Protein AF-A0A535WPR5-F1 (afdb_monomer)

Radius of gyration: 22.54 Å; Cα contacts (8 Å, |Δi|>4): 310; chains: 1; bounding box: 55×31×72 Å

Foldseek 3Di:
DDDCLPVVVCVLLVQLVVLVVLLVVLCVDLVVDDQDPQDQDVVVRDTHGDHSVFCQSNLVSLLSNLLSLLSLLVSLLVLLVQLQPCVNNVAPHLLEPDPPQANHLVVLSVLSVVLSVLSVVLSPRPQVDFDADDVNPRRGHRSSVSSNVSSVSSNLSSLLSNLSSLLSVLSSQVRPPPDDDDPLNNVSSVQLCVQDPHPHHDDDCVSSSVVSSVCSVVCVSVVSVVVVDDD

Mean predicted aligned error: 3.46 Å

Solvent-accessible surface area (backbone atoms only — not comparable to full-atom values): 12368 Å² total; per-residue (Å²): 132,78,57,59,60,66,70,41,36,66,65,53,51,48,56,25,47,54,26,43,50,49,29,49,59,48,47,66,48,59,79,71,54,80,43,60,74,64,40,76,40,75,95,73,77,42,77,45,82,71,67,60,61,64,46,44,72,57,7,53,27,31,25,44,23,21,40,23,45,33,51,54,25,43,40,39,37,53,44,35,45,35,52,36,32,25,94,72,49,80,40,48,50,18,60,19,88,48,64,89,81,38,62,52,51,47,62,48,47,54,55,28,50,51,44,36,52,52,23,60,66,52,38,56,61,37,41,84,45,66,66,61,37,76,93,64,74,41,51,69,52,25,44,30,70,55,10,47,55,36,26,54,51,35,51,55,40,29,42,44,25,51,20,45,30,50,53,52,51,42,47,52,52,62,73,48,58,90,62,77,70,57,77,57,58,42,52,44,39,50,62,47,48,75,77,37,72,83,69,70,68,71,70,87,53,64,69,45,52,54,52,32,28,49,38,48,75,72,34,55,53,55,60,47,55,54,74,72,56,81,134

Secondary structure (DSSP, 8-state):
---HHHHTHHHHHHHHHHHHHHHHHHHHHHTTS---SSEEEGGGTEEE---TT--HHHHHHHHHHHHHHHHHHHHHHHHHHHHH-HHHHSSPGGG-SSBTTB-TTHHHHHHHHHHHHHHHHHTS-STT----BTTTTB-----HHHHHHHHHHHHHHHHHHHHHHHHHHHHHHHHTTT----HHHHHHHHHHHHHS---SS----HHHHHHHHHHHHTTHHHHHHHTTS--

Structure (mmCIF, N/CA/C/O backbone):
data_AF-A0A535WPR5-F1
#
_entry.id   AF-A0A535WPR5-F1
#
loop_
_atom_site.group_PDB
_atom_site.id
_atom_site.type_symbol
_atom_site.label_atom_id
_atom_site.label_alt_id
_atom_site.label_comp_id
_atom_site.label_asym_id
_atom_site.label_entity_id
_atom_site.label_seq_id
_atom_site.pdbx_PDB_ins_code
_atom_site.Cartn_x
_atom_site.Cartn_y
_atom_site.Cartn_z
_atom_site.occupancy
_atom_site.B_iso_or_equiv
_atom_site.auth_seq_id
_atom_site.auth_comp_id
_atom_site.auth_asym_id
_atom_site.auth_atom_id
_atom_site.pdbx_PDB_model_num
ATOM 1 N N . GLN A 1 1 ? -25.109 11.924 6.027 1.00 84.44 1 GLN A N 1
ATOM 2 C CA . GLN A 1 1 ? -24.463 11.216 4.899 1.00 84.44 1 GLN A CA 1
ATOM 3 C C . GLN A 1 1 ? -23.081 10.790 5.352 1.00 84.44 1 GLN A C 1
ATOM 5 O O . GLN A 1 1 ? -22.467 11.548 6.097 1.00 84.44 1 GLN A O 1
ATOM 10 N N . ASP A 1 2 ? -22.589 9.642 4.895 1.00 94.44 2 ASP A N 1
ATOM 11 C CA . ASP A 1 2 ? -21.267 9.153 5.299 1.00 94.44 2 ASP A CA 1
ATOM 12 C C . ASP A 1 2 ? -20.134 10.015 4.730 1.00 94.44 2 ASP A C 1
ATOM 14 O O . ASP A 1 2 ? -20.259 10.625 3.654 1.00 94.44 2 ASP A O 1
ATOM 18 N N . ALA A 1 3 ? -19.018 10.039 5.462 1.00 96.62 3 ALA A N 1
ATOM 19 C CA . ALA A 1 3 ? -17.789 10.711 5.060 1.00 96.62 3 ALA A CA 1
ATOM 20 C C . ALA A 1 3 ? -17.188 10.089 3.792 1.00 96.62 3 ALA A C 1
ATOM 22 O O . ALA A 1 3 ? -17.374 8.906 3.507 1.00 96.62 3 ALA A O 1
ATOM 23 N N . TYR A 1 4 ? -16.424 10.878 3.037 1.00 98.12 4 TYR A N 1
ATOM 24 C CA . TYR A 1 4 ? -15.932 10.466 1.717 1.00 98.12 4 TYR A CA 1
ATOM 25 C C . TYR A 1 4 ? -14.938 9.304 1.788 1.00 98.12 4 TYR A C 1
ATOM 27 O O . TYR A 1 4 ? -14.941 8.468 0.893 1.00 98.12 4 TYR A O 1
ATOM 35 N N . SER A 1 5 ? -14.165 9.179 2.872 1.00 97.94 5 SER A N 1
ATOM 36 C CA . SER A 1 5 ? -13.256 8.039 3.063 1.00 97.94 5 SER A CA 1
ATOM 37 C C . SER A 1 5 ? -13.974 6.682 3.130 1.00 97.94 5 SER A C 1
ATOM 39 O O . SER A 1 5 ? -13.345 5.650 2.906 1.00 97.94 5 SER A O 1
ATOM 41 N N . LEU A 1 6 ? -15.286 6.688 3.400 1.00 97.75 6 LEU A N 1
ATOM 42 C CA . LEU A 1 6 ? -16.167 5.520 3.357 1.00 97.75 6 LEU A CA 1
ATOM 43 C C . LEU A 1 6 ? -16.991 5.500 2.066 1.00 97.75 6 LEU A C 1
ATOM 45 O O . LEU A 1 6 ? -16.958 4.534 1.310 1.00 97.75 6 LEU A O 1
ATOM 49 N N . ARG A 1 7 ? -17.710 6.590 1.783 1.00 98.25 7 ARG A N 1
ATOM 50 C CA . ARG A 1 7 ? -18.672 6.658 0.676 1.00 98.25 7 ARG A CA 1
ATOM 51 C C . ARG A 1 7 ? -18.028 6.639 -0.708 1.00 98.25 7 ARG A C 1
ATOM 53 O O . ARG A 1 7 ? -18.630 6.123 -1.642 1.00 98.25 7 ARG A O 1
ATOM 60 N N . CYS A 1 8 ? -16.827 7.198 -0.831 1.00 98.31 8 CYS A N 1
ATOM 61 C CA . CYS A 1 8 ? -16.075 7.263 -2.082 1.00 98.31 8 CYS A CA 1
ATOM 62 C C . CYS A 1 8 ? -14.979 6.187 -2.159 1.00 98.31 8 CYS A C 1
ATOM 64 O O . CYS A 1 8 ? -14.119 6.252 -3.037 1.00 98.31 8 CYS A O 1
ATOM 66 N N . ALA A 1 9 ? -14.981 5.206 -1.244 1.00 97.94 9 ALA A N 1
ATOM 67 C CA . ALA A 1 9 ? -13.944 4.179 -1.183 1.00 97.94 9 ALA A CA 1
ATOM 68 C C . ALA A 1 9 ? -13.842 3.388 -2.495 1.00 97.94 9 ALA A C 1
ATOM 70 O O . ALA A 1 9 ? -12.739 3.129 -2.956 1.00 97.94 9 ALA A O 1
ATOM 71 N N . ALA A 1 10 ? -14.967 3.064 -3.141 1.00 97.62 10 ALA A N 1
ATOM 72 C CA . ALA A 1 10 ? -14.961 2.338 -4.412 1.00 97.62 10 ALA A CA 1
ATOM 73 C C . ALA A 1 10 ? -14.292 3.137 -5.543 1.00 97.62 10 ALA A C 1
ATOM 75 O O . ALA A 1 10 ? -13.498 2.583 -6.295 1.00 97.62 10 ALA A O 1
ATOM 76 N N . GLN A 1 11 ? -14.575 4.437 -5.640 1.00 98.62 11 GLN A N 1
ATOM 77 C CA . GLN A 1 11 ? -14.012 5.321 -6.660 1.00 98.62 11 GLN A CA 1
ATOM 78 C C . GLN A 1 11 ? -12.499 5.486 -6.479 1.00 98.62 11 GLN A C 1
ATOM 80 O O . GLN A 1 11 ? -11.758 5.415 -7.454 1.00 98.62 11 GLN A O 1
ATOM 85 N N . VAL A 1 12 ? -12.037 5.657 -5.236 1.00 98.69 12 VAL A N 1
ATOM 86 C CA . VAL A 1 12 ? -10.603 5.800 -4.938 1.00 98.69 12 VAL A CA 1
ATOM 87 C C . VAL A 1 12 ? -9.875 4.468 -5.105 1.00 98.69 12 VAL A C 1
ATOM 89 O O . VAL A 1 12 ? -8.884 4.398 -5.826 1.00 98.69 12 VAL A O 1
ATOM 92 N N . HIS A 1 13 ? -10.382 3.386 -4.505 1.00 98.50 13 HIS A N 1
ATOM 93 C CA . HIS A 1 13 ? -9.750 2.067 -4.605 1.00 98.50 13 HIS A CA 1
ATOM 94 C C . HIS A 1 13 ? -9.739 1.542 -6.049 1.00 98.50 13 HIS A C 1
ATOM 96 O O . HIS A 1 13 ? -8.783 0.872 -6.430 1.00 98.50 13 HIS A O 1
ATOM 102 N N . GLY A 1 14 ? -10.760 1.857 -6.855 1.00 98.38 14 GLY A N 1
ATOM 103 C CA . GLY A 1 14 ? -10.802 1.523 -8.281 1.00 98.38 14 GLY A CA 1
ATOM 104 C C . GLY A 1 14 ? -9.664 2.180 -9.064 1.00 98.38 14 GLY A C 1
ATOM 105 O O . GLY A 1 14 ? -8.903 1.479 -9.719 1.00 98.38 14 GLY A O 1
ATOM 106 N N . ALA A 1 15 ? -9.464 3.491 -8.901 1.00 98.56 15 ALA A N 1
ATOM 107 C CA . ALA A 1 15 ? -8.350 4.195 -9.541 1.00 98.56 15 ALA A CA 1
ATOM 108 C C . ALA A 1 15 ? -6.974 3.658 -9.094 1.00 98.56 15 ALA A C 1
ATOM 110 O O . ALA A 1 15 ? -6.056 3.528 -9.903 1.00 98.56 15 ALA A O 1
ATOM 111 N N . CYS A 1 16 ? -6.834 3.293 -7.814 1.00 98.62 16 CYS A N 1
ATOM 112 C CA . CYS A 1 16 ? -5.616 2.652 -7.308 1.00 98.62 16 CYS A CA 1
ATOM 113 C C . CYS A 1 16 ? -5.383 1.280 -7.966 1.00 98.62 16 CYS A C 1
ATOM 115 O O . CYS A 1 16 ? -4.248 0.932 -8.288 1.00 98.62 16 CYS A O 1
ATOM 117 N N . ALA A 1 17 ? -6.449 0.498 -8.172 1.00 98.12 17 ALA A N 1
ATOM 118 C CA . ALA A 1 17 ? -6.370 -0.797 -8.841 1.00 98.12 17 ALA A CA 1
ATOM 119 C C . ALA A 1 17 ? -5.932 -0.654 -10.305 1.00 98.12 17 ALA A C 1
ATOM 121 O O . ALA A 1 17 ? -5.038 -1.384 -10.724 1.00 98.12 17 ALA A O 1
ATOM 122 N N . ASP A 1 18 ? -6.461 0.331 -11.037 1.00 98.69 18 ASP A N 1
ATOM 123 C CA . ASP A 1 18 ? -6.069 0.602 -12.427 1.00 98.69 18 ASP A CA 1
ATOM 124 C C . ASP A 1 18 ? -4.569 0.928 -12.555 1.00 98.69 18 ASP A C 1
ATOM 126 O O . ASP A 1 18 ? -3.899 0.447 -13.475 1.00 98.69 18 ASP A O 1
ATOM 130 N N . ALA A 1 19 ? -4.017 1.699 -11.610 1.00 98.56 19 ALA A N 1
ATOM 131 C CA . ALA A 1 19 ? -2.588 2.014 -11.554 1.00 98.56 19 ALA A CA 1
ATOM 132 C C . ALA A 1 19 ? -1.722 0.762 -11.321 1.00 98.56 19 ALA A C 1
ATOM 134 O O . ALA A 1 19 ? -0.694 0.577 -11.975 1.00 98.56 19 ALA A O 1
ATOM 135 N N . ILE A 1 20 ? -2.152 -0.133 -10.426 1.00 98.25 20 ILE A N 1
ATOM 136 C CA . ILE A 1 20 ? -1.462 -1.407 -10.175 1.00 98.25 20 ILE A CA 1
ATOM 137 C C . ILE A 1 20 ? -1.582 -2.335 -11.392 1.00 98.25 20 ILE A C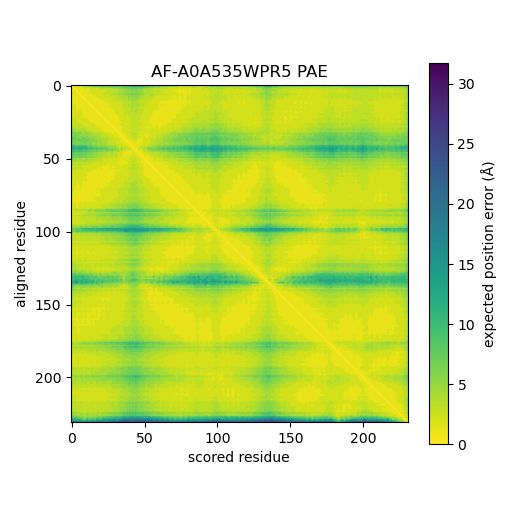 1
ATOM 139 O O . ILE A 1 20 ? -0.616 -3.006 -11.754 1.00 98.25 20 ILE A O 1
ATOM 143 N N . ASP A 1 21 ? -2.739 -2.370 -12.050 1.00 98.62 21 ASP A N 1
ATOM 144 C CA . ASP A 1 21 ? -2.956 -3.187 -13.244 1.00 98.62 21 ASP A CA 1
ATOM 145 C C . ASP A 1 21 ? -2.129 -2.695 -14.434 1.00 98.62 21 ASP A C 1
ATOM 147 O O . ASP A 1 21 ? -1.688 -3.507 -15.247 1.00 98.62 21 ASP A O 1
ATOM 151 N N . TYR A 1 22 ? -1.859 -1.391 -14.529 1.00 98.75 22 TYR A N 1
ATOM 152 C CA . TYR A 1 22 ? -0.883 -0.874 -15.485 1.00 98.75 22 TYR A CA 1
ATOM 153 C C . TYR A 1 22 ? 0.517 -1.442 -15.234 1.00 98.75 22 TYR A C 1
ATOM 155 O O . TYR A 1 22 ? 1.114 -1.990 -16.162 1.00 98.75 22 TYR A O 1
ATOM 163 N N . LEU A 1 23 ? 0.999 -1.406 -13.987 1.00 98.69 23 LEU A N 1
ATOM 164 C CA . LEU A 1 23 ? 2.283 -2.012 -13.629 1.00 98.69 23 LEU A CA 1
ATOM 165 C C . LEU A 1 23 ? 2.328 -3.509 -13.942 1.00 98.69 23 LEU A C 1
ATOM 167 O O . LEU A 1 23 ? 3.317 -3.973 -14.501 1.00 98.69 23 LEU A O 1
ATOM 171 N N . ARG A 1 24 ? 1.261 -4.259 -13.639 1.00 98.50 24 ARG A N 1
ATOM 172 C CA . ARG A 1 24 ? 1.179 -5.690 -13.976 1.00 98.50 24 ARG A CA 1
ATOM 173 C C . ARG A 1 24 ? 1.355 -5.934 -15.471 1.00 98.50 24 ARG A C 1
ATOM 175 O O . ARG A 1 24 ? 2.207 -6.727 -15.846 1.00 98.50 24 ARG A O 1
ATOM 182 N N . ARG A 1 25 ? 0.617 -5.205 -16.318 1.00 98.62 25 ARG A N 1
ATOM 183 C CA . ARG A 1 25 ? 0.719 -5.349 -17.781 1.00 98.62 25 ARG A CA 1
ATOM 184 C C . ARG A 1 25 ? 2.127 -5.066 -18.299 1.00 98.62 25 ARG A C 1
ATOM 186 O O . ARG A 1 25 ? 2.583 -5.762 -19.197 1.00 98.62 25 ARG A O 1
ATOM 193 N N . VAL A 1 26 ? 2.799 -4.050 -17.757 1.00 98.62 26 VAL A N 1
ATOM 194 C CA . VAL A 1 26 ? 4.176 -3.720 -18.155 1.00 98.62 26 VAL A CA 1
ATOM 195 C C . VAL A 1 26 ? 5.148 -4.797 -17.677 1.00 98.62 26 VAL A C 1
ATOM 197 O O . VAL A 1 26 ? 5.934 -5.286 -18.477 1.00 98.62 26 VAL A O 1
ATOM 200 N N . LEU A 1 27 ? 5.055 -5.236 -16.419 1.00 98.00 27 LEU A N 1
ATOM 201 C CA . LEU A 1 27 ? 5.897 -6.315 -15.890 1.00 98.00 27 LEU A CA 1
ATOM 202 C C . LEU A 1 27 ? 5.740 -7.623 -16.671 1.00 98.00 27 LEU A C 1
ATOM 204 O O . LEU A 1 27 ? 6.742 -8.275 -16.943 1.00 98.00 27 LEU A O 1
ATOM 208 N N . ASP A 1 28 ? 4.518 -7.990 -17.059 1.00 98.31 28 ASP A N 1
ATOM 209 C CA . ASP A 1 28 ? 4.267 -9.198 -17.852 1.00 98.31 28 ASP A CA 1
ATOM 210 C C . ASP A 1 28 ? 5.009 -9.166 -19.199 1.00 98.31 28 ASP A C 1
ATOM 212 O O . ASP A 1 28 ? 5.472 -10.202 -19.674 1.00 98.31 28 ASP A O 1
ATOM 216 N N . VAL A 1 29 ? 5.164 -7.986 -19.808 1.00 98.31 29 VAL A N 1
ATOM 217 C CA . VAL A 1 29 ? 5.956 -7.814 -21.035 1.00 98.31 29 VAL A CA 1
ATOM 218 C C . VAL A 1 29 ? 7.452 -7.821 -20.720 1.00 98.31 29 VAL A C 1
ATOM 220 O O . VAL A 1 29 ? 8.192 -8.602 -21.314 1.00 98.31 29 VAL A O 1
ATOM 223 N N . GLU A 1 30 ? 7.894 -6.997 -19.769 1.00 97.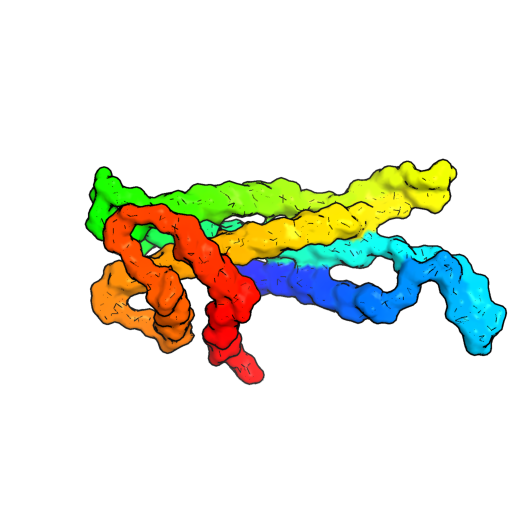31 30 GLU A N 1
ATOM 224 C CA . GLU A 1 30 ? 9.314 -6.795 -19.444 1.00 97.31 30 GLU A CA 1
ATOM 225 C C . GLU A 1 30 ? 9.996 -8.074 -18.936 1.00 97.31 30 GLU A C 1
ATOM 227 O O . GLU A 1 30 ? 11.130 -8.362 -19.307 1.00 97.31 30 GLU A O 1
ATOM 232 N N . LEU A 1 31 ? 9.295 -8.904 -18.154 1.00 97.19 31 LEU A N 1
ATOM 233 C CA . LEU A 1 31 ? 9.817 -10.193 -17.677 1.00 97.19 31 LEU A CA 1
ATOM 234 C C . LEU A 1 31 ? 10.074 -11.204 -18.805 1.00 97.19 31 LEU A C 1
ATOM 236 O O . LEU A 1 31 ? 10.780 -12.188 -18.591 1.00 97.19 31 LEU A O 1
ATOM 240 N N . ASN A 1 32 ? 9.496 -10.977 -19.985 1.00 97.75 32 ASN A N 1
ATOM 241 C CA . ASN A 1 32 ? 9.624 -11.833 -21.161 1.00 97.75 32 ASN A CA 1
ATOM 242 C C . ASN A 1 32 ? 10.362 -11.131 -22.319 1.00 97.75 32 ASN A C 1
ATOM 244 O O . ASN A 1 32 ? 10.374 -11.646 -23.439 1.00 97.75 32 ASN A O 1
ATOM 248 N N . ALA A 1 33 ? 10.955 -9.958 -22.076 1.00 96.38 33 ALA A N 1
ATOM 249 C CA . ALA A 1 33 ? 11.635 -9.164 -23.091 1.00 96.38 33 ALA A CA 1
ATOM 250 C C . ALA A 1 33 ? 13.122 -9.539 -23.222 1.00 96.38 33 ALA A C 1
ATOM 252 O O . ALA A 1 33 ? 13.802 -9.850 -22.246 1.00 96.38 33 ALA A O 1
ATOM 253 N N . GLY A 1 34 ? 13.651 -9.463 -24.447 1.00 96.00 34 GLY A N 1
ATOM 254 C CA . GLY A 1 34 ? 15.093 -9.495 -24.699 1.00 96.00 34 GLY A CA 1
ATOM 255 C C . GLY A 1 34 ? 15.682 -8.099 -24.517 1.00 96.00 34 GLY A C 1
ATOM 256 O O . GLY A 1 34 ? 15.638 -7.295 -25.451 1.00 96.00 34 GLY A O 1
ATOM 257 N N . THR A 1 35 ? 16.196 -7.810 -23.321 1.00 96.44 35 THR A N 1
ATOM 258 C CA . THR A 1 35 ? 16.742 -6.493 -22.939 1.00 96.44 35 THR A CA 1
ATOM 259 C C . THR A 1 35 ? 18.262 -6.391 -23.093 1.00 96.44 35 THR A C 1
ATOM 261 O O . THR A 1 35 ? 18.851 -5.387 -22.704 1.00 96.44 35 THR A O 1
ATOM 264 N N . ASP A 1 36 ? 18.916 -7.421 -23.631 1.00 95.75 36 ASP A N 1
ATOM 265 C CA . ASP A 1 36 ? 20.350 -7.408 -23.919 1.00 95.75 36 ASP A CA 1
ATOM 266 C C . ASP A 1 36 ? 20.697 -6.465 -25.079 1.00 95.75 36 ASP A C 1
ATOM 268 O O . ASP A 1 36 ? 19.860 -6.122 -25.919 1.00 95.75 36 ASP A O 1
ATOM 272 N N . ASN A 1 37 ? 21.971 -6.082 -25.159 1.00 95.06 37 ASN A N 1
ATOM 273 C CA . ASN A 1 37 ? 22.521 -5.409 -26.328 1.00 95.06 37 ASN A CA 1
ATOM 274 C C . ASN A 1 37 ? 24.008 -5.774 -26.530 1.00 95.06 37 ASN A C 1
ATOM 276 O O . ASN A 1 37 ? 24.784 -5.637 -25.580 1.00 95.06 37 ASN A O 1
ATOM 280 N N . PRO A 1 38 ? 24.428 -6.203 -27.741 1.00 95.81 38 PRO A N 1
ATOM 281 C CA . PRO A 1 38 ? 23.614 -6.358 -28.952 1.00 95.81 38 PRO A CA 1
ATOM 282 C C . PRO A 1 38 ? 22.681 -7.578 -28.901 1.00 95.81 38 PRO A C 1
ATOM 284 O O . PRO A 1 38 ? 22.945 -8.554 -28.202 1.00 95.81 38 PRO A O 1
ATOM 287 N N . LEU A 1 39 ? 21.605 -7.532 -29.682 1.00 96.62 39 LEU A N 1
ATOM 288 C CA . LEU A 1 39 ? 20.689 -8.653 -29.884 1.00 96.62 39 LEU A CA 1
ATOM 289 C C . LEU A 1 39 ? 21.234 -9.606 -30.951 1.00 96.62 39 LEU A C 1
ATOM 291 O O . LEU A 1 39 ? 21.771 -9.170 -31.972 1.00 96.62 39 LEU A O 1
ATOM 295 N N . VAL A 1 40 ? 21.060 -10.911 -30.737 1.00 96.38 40 VAL A N 1
ATOM 296 C CA . VAL A 1 40 ? 21.542 -11.968 -31.638 1.00 96.38 40 VAL A CA 1
ATOM 297 C C . VAL A 1 40 ? 20.357 -12.722 -32.239 1.00 96.38 40 VAL A C 1
ATOM 299 O O . VAL A 1 40 ? 19.615 -13.396 -31.527 1.00 96.38 40 VAL A O 1
ATOM 302 N N . PHE A 1 41 ? 20.217 -12.659 -33.563 1.00 96.12 41 PHE A N 1
ATOM 303 C CA . PHE A 1 41 ? 19.170 -13.330 -34.335 1.00 96.12 41 PHE A CA 1
ATOM 304 C C . PHE A 1 41 ? 19.788 -14.460 -35.159 1.00 96.12 41 PHE A C 1
ATOM 306 O O . PHE A 1 41 ? 20.134 -14.298 -36.327 1.00 96.12 41 PHE A O 1
ATOM 313 N N . ALA A 1 42 ? 19.951 -15.627 -34.529 1.00 95.50 42 ALA A N 1
ATOM 314 C CA . ALA A 1 42 ? 20.681 -16.753 -35.115 1.00 95.50 42 ALA A CA 1
ATOM 315 C C . ALA A 1 42 ? 20.080 -17.257 -36.440 1.00 95.50 42 ALA A C 1
ATOM 317 O O . ALA A 1 42 ? 20.824 -17.588 -37.356 1.00 95.50 42 ALA A O 1
ATOM 318 N N . SER A 1 43 ? 18.748 -17.285 -36.565 1.00 96.56 43 SER A N 1
ATOM 319 C CA . SER A 1 43 ? 18.058 -17.698 -37.799 1.00 96.56 43 SER A CA 1
ATOM 320 C C . SER A 1 43 ? 18.280 -16.747 -38.974 1.00 96.56 43 SER A C 1
ATOM 322 O O . SER A 1 43 ? 18.106 -17.144 -40.121 1.00 96.56 43 SER A O 1
ATOM 324 N N . GLU A 1 44 ? 1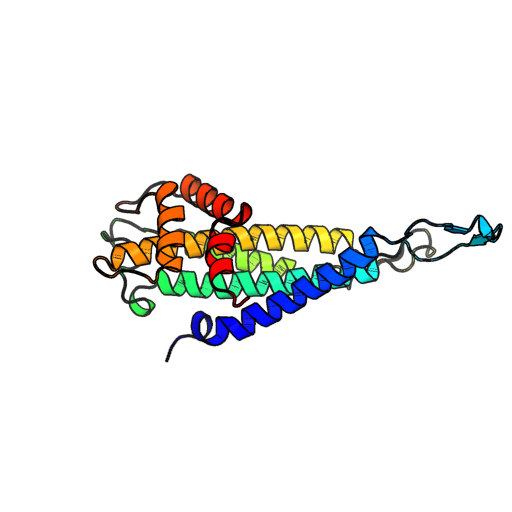8.629 -15.498 -38.679 1.00 96.38 44 GLU A N 1
ATOM 325 C CA . GLU A 1 44 ? 18.881 -14.440 -39.657 1.00 96.38 44 GLU A CA 1
ATOM 326 C C . GLU A 1 44 ? 20.385 -14.186 -39.840 1.00 96.38 44 GLU A C 1
ATOM 328 O O . GLU A 1 44 ? 20.764 -13.293 -40.591 1.00 96.38 44 GLU A O 1
ATOM 333 N N . GLU A 1 45 ? 21.239 -14.948 -39.139 1.00 96.19 45 GLU A N 1
ATOM 334 C CA . GLU A 1 45 ? 22.691 -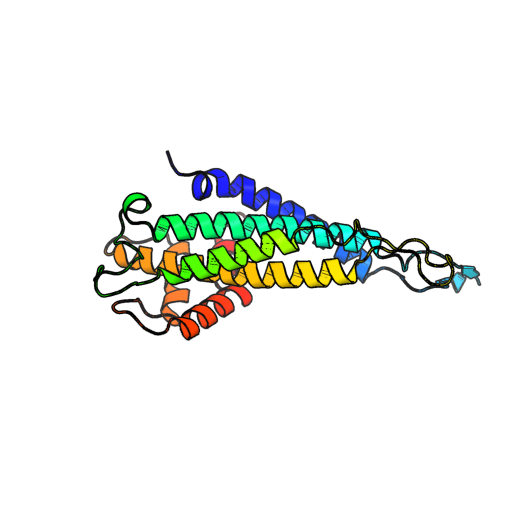14.738 -39.057 1.00 96.19 45 GLU A CA 1
ATOM 335 C C . GLU A 1 45 ? 23.064 -13.273 -38.744 1.00 96.19 45 GLU A C 1
ATOM 337 O O . GLU A 1 45 ? 24.075 -12.749 -39.214 1.00 96.19 45 GLU A O 1
ATOM 342 N N . ALA A 1 46 ? 22.240 -12.600 -37.930 1.00 96.50 46 ALA A N 1
ATOM 343 C CA . ALA A 1 46 ? 22.336 -11.166 -37.677 1.00 96.50 46 ALA A CA 1
ATOM 344 C C . ALA A 1 46 ? 22.651 -10.842 -36.208 1.00 96.50 46 ALA A C 1
ATOM 346 O O . ALA A 1 46 ? 22.154 -11.481 -35.278 1.00 96.50 46 ALA A O 1
ATOM 347 N N . VAL A 1 47 ? 23.454 -9.793 -36.005 1.00 96.88 47 VAL A N 1
ATOM 348 C CA . VAL A 1 47 ? 23.730 -9.179 -34.698 1.00 96.88 47 VAL A CA 1
ATOM 349 C C . VAL A 1 47 ? 23.376 -7.701 -34.797 1.00 96.88 47 VAL A C 1
ATOM 351 O O . VAL A 1 47 ? 23.996 -6.968 -35.567 1.00 96.88 47 VAL A O 1
ATOM 354 N N . LEU A 1 48 ? 22.359 -7.271 -34.052 1.00 96.94 48 LEU A N 1
ATOM 355 C CA . LEU A 1 48 ? 21.784 -5.931 -34.155 1.00 96.94 48 LEU A CA 1
ATOM 356 C C . LEU A 1 48 ? 21.994 -5.153 -32.856 1.00 96.94 48 LEU A C 1
ATOM 358 O O . LEU A 1 48 ? 21.687 -5.643 -31.772 1.00 96.94 48 LEU A O 1
ATOM 362 N N . SER A 1 49 ? 22.488 -3.921 -32.974 1.00 96.88 49 SER A N 1
ATOM 363 C CA . SER A 1 49 ? 22.502 -2.970 -31.860 1.00 96.88 49 SER A CA 1
ATOM 364 C C . SER A 1 49 ? 21.126 -2.316 -31.733 1.00 96.88 49 SER A C 1
ATOM 366 O O . SER A 1 49 ? 20.554 -1.886 -32.736 1.00 96.88 49 SER A O 1
ATOM 368 N N . GLY A 1 50 ? 20.601 -2.232 -30.516 1.00 95.56 50 GLY A N 1
ATOM 369 C CA . GLY A 1 50 ? 19.292 -1.664 -30.208 1.00 95.56 50 GLY A CA 1
ATOM 370 C C . GLY A 1 50 ? 19.270 -0.970 -28.849 1.00 95.56 50 GLY A C 1
ATOM 371 O O . GLY A 1 50 ? 20.298 -0.815 -28.200 1.00 95.56 50 GLY A O 1
ATOM 372 N N . GLY A 1 51 ? 18.079 -0.541 -28.430 1.00 96.62 51 GLY A N 1
ATOM 373 C CA . GLY A 1 51 ? 17.857 0.196 -27.179 1.00 96.62 51 GLY A CA 1
ATOM 374 C C . GLY A 1 51 ? 16.975 -0.536 -26.168 1.00 96.62 51 GLY A C 1
ATOM 375 O O . GLY A 1 51 ? 16.433 0.105 -25.275 1.00 96.62 51 GLY A O 1
ATOM 376 N N . ASN A 1 52 ? 16.790 -1.856 -26.304 1.00 96.75 52 ASN A N 1
ATOM 377 C CA . ASN A 1 52 ? 15.859 -2.625 -25.465 1.00 96.75 52 ASN A CA 1
ATOM 378 C C . ASN A 1 52 ? 16.230 -2.635 -23.971 1.00 96.75 52 ASN A C 1
ATOM 380 O O . ASN A 1 52 ? 15.389 -2.955 -23.141 1.00 96.75 52 ASN A O 1
ATOM 384 N N . PHE A 1 53 ? 17.464 -2.269 -23.614 1.00 96.00 53 PHE A N 1
ATOM 385 C CA . PHE A 1 53 ? 17.886 -2.082 -22.223 1.00 96.00 53 PHE A CA 1
ATOM 386 C C . PHE A 1 53 ? 17.314 -0.808 -21.573 1.00 96.00 53 PHE A C 1
ATOM 388 O O . PHE A 1 53 ? 17.453 -0.625 -20.362 1.00 96.00 53 PHE A O 1
ATOM 395 N N . HIS A 1 54 ? 16.705 0.106 -22.339 1.00 97.69 54 HIS A N 1
ATOM 396 C CA . HIS A 1 54 ? 16.189 1.360 -21.799 1.00 97.69 54 HIS A CA 1
ATOM 397 C C . HIS A 1 54 ? 14.886 1.134 -21.012 1.00 97.69 54 HIS A C 1
ATOM 399 O O . HIS A 1 54 ? 13.795 1.051 -21.572 1.00 97.69 54 HIS A O 1
ATOM 405 N N . GLY A 1 55 ? 14.981 1.114 -19.683 1.00 97.56 55 GLY A N 1
ATOM 406 C CA . GLY A 1 55 ? 13.871 0.782 -18.781 1.00 97.56 55 GLY A CA 1
ATOM 407 C C . GLY A 1 55 ? 12.818 1.878 -18.561 1.00 97.56 55 GLY A C 1
ATOM 408 O O . GLY A 1 55 ? 12.317 1.995 -17.444 1.00 97.56 55 GLY A O 1
ATOM 409 N N . GLU A 1 56 ? 12.510 2.714 -19.559 1.00 98.19 56 GLU A N 1
ATOM 410 C CA . GLU A 1 56 ? 11.500 3.790 -19.426 1.00 98.19 56 GLU A CA 1
ATOM 411 C C . GLU A 1 56 ? 10.084 3.250 -19.185 1.00 98.19 56 GLU A C 1
ATOM 413 O O . GLU A 1 56 ? 9.421 3.735 -18.264 1.00 98.19 56 GLU A O 1
ATOM 418 N N . PRO A 1 57 ? 9.609 2.226 -19.933 1.00 98.12 57 PRO A N 1
ATOM 419 C CA . PRO A 1 57 ? 8.261 1.697 -19.730 1.00 98.12 57 PRO A CA 1
ATOM 420 C C . PRO A 1 57 ? 8.047 1.218 -18.292 1.00 98.12 57 PRO A C 1
ATOM 422 O O . PRO A 1 57 ? 7.042 1.550 -17.659 1.00 98.12 57 PRO A O 1
ATOM 425 N N . LEU A 1 58 ? 9.034 0.497 -17.750 1.00 98.19 58 LEU A N 1
ATOM 426 C CA . LEU A 1 58 ? 8.998 -0.005 -16.383 1.00 98.19 58 LEU A CA 1
ATOM 427 C C . LEU A 1 58 ? 9.069 1.124 -15.344 1.00 98.19 58 LEU A C 1
ATOM 429 O O . LEU A 1 58 ? 8.319 1.089 -14.368 1.00 98.19 58 LEU A O 1
ATOM 433 N N . ALA A 1 59 ? 9.921 2.134 -15.551 1.00 98.56 59 ALA A N 1
ATOM 434 C CA . ALA A 1 59 ? 10.058 3.269 -14.637 1.00 98.56 59 ALA A CA 1
ATOM 435 C C . ALA A 1 59 ? 8.735 4.037 -14.472 1.00 98.56 59 ALA A C 1
ATOM 437 O O . ALA A 1 59 ? 8.257 4.215 -13.349 1.00 98.56 59 ALA A O 1
ATOM 438 N N . LEU A 1 60 ? 8.088 4.392 -15.589 1.00 98.69 60 LEU A N 1
ATOM 439 C CA . LEU A 1 60 ? 6.796 5.088 -15.589 1.00 98.69 60 LEU A CA 1
ATOM 440 C C . LEU A 1 60 ? 5.695 4.268 -14.906 1.00 98.69 60 LEU A C 1
ATOM 442 O O . LEU A 1 60 ? 4.862 4.812 -14.174 1.00 98.69 60 LEU A O 1
ATOM 446 N N . ALA A 1 61 ? 5.677 2.955 -15.138 1.00 98.69 61 ALA A N 1
ATOM 447 C CA . ALA A 1 61 ? 4.695 2.065 -14.536 1.00 98.69 61 ALA A CA 1
ATOM 448 C C . ALA A 1 61 ? 4.877 1.932 -13.016 1.00 98.69 61 ALA A C 1
ATOM 450 O O . ALA A 1 61 ? 3.894 1.963 -12.272 1.00 98.69 61 ALA A O 1
ATOM 451 N N . LEU A 1 62 ? 6.124 1.846 -12.546 1.00 98.75 62 LEU A N 1
ATOM 452 C CA . LEU A 1 62 ? 6.454 1.801 -11.121 1.00 98.75 62 LEU A CA 1
ATOM 453 C C . LEU A 1 62 ? 6.087 3.104 -10.405 1.00 98.75 62 LEU A C 1
ATOM 455 O O . LEU A 1 62 ? 5.465 3.049 -9.344 1.00 98.75 62 LEU A O 1
ATOM 459 N N . ASP A 1 63 ? 6.406 4.262 -10.990 1.00 98.75 63 ASP A N 1
ATOM 460 C CA . ASP A 1 63 ? 6.046 5.561 -10.408 1.00 98.75 63 ASP A CA 1
ATOM 461 C C . ASP A 1 63 ? 4.520 5.759 -10.372 1.00 98.75 63 ASP A C 1
ATOM 463 O O . ASP A 1 63 ? 3.969 6.216 -9.369 1.00 98.75 63 ASP A O 1
ATOM 467 N N . THR A 1 64 ? 3.806 5.314 -11.412 1.00 98.75 64 THR A N 1
ATOM 468 C CA . THR A 1 64 ? 2.332 5.331 -11.435 1.00 98.75 64 THR A CA 1
ATOM 469 C C . THR A 1 64 ? 1.739 4.447 -10.333 1.00 98.75 64 THR A C 1
ATOM 471 O O . THR A 1 64 ? 0.811 4.858 -9.631 1.00 98.75 64 THR A O 1
ATOM 474 N N . ALA A 1 65 ? 2.283 3.243 -10.134 1.00 98.62 65 ALA A N 1
ATOM 475 C CA . ALA A 1 65 ? 1.846 2.353 -9.064 1.00 98.62 65 ALA A CA 1
ATOM 476 C C . ALA A 1 65 ? 2.149 2.925 -7.672 1.00 98.62 65 ALA A C 1
ATOM 478 O O . ALA A 1 65 ? 1.315 2.797 -6.777 1.00 98.62 65 ALA A O 1
ATOM 479 N N . ALA A 1 66 ? 3.296 3.589 -7.485 1.00 98.69 66 ALA A N 1
ATOM 480 C CA . ALA A 1 66 ? 3.629 4.266 -6.234 1.00 98.69 66 ALA A CA 1
ATOM 481 C C . ALA A 1 66 ? 2.596 5.353 -5.894 1.00 98.69 66 ALA A C 1
ATOM 483 O O . ALA A 1 66 ? 2.095 5.381 -4.773 1.00 98.69 66 ALA A O 1
ATOM 484 N N . ILE A 1 67 ? 2.196 6.178 -6.869 1.00 98.69 67 ILE A N 1
ATOM 485 C CA . ILE A 1 67 ? 1.134 7.184 -6.691 1.00 98.69 67 ILE A CA 1
ATOM 486 C C . ILE A 1 67 ? -0.187 6.519 -6.275 1.00 98.69 67 ILE A C 1
ATOM 488 O O . ILE A 1 67 ? -0.796 6.917 -5.281 1.00 98.69 67 ILE A O 1
ATOM 492 N N . GLY A 1 68 ? -0.617 5.479 -6.998 1.00 98.56 68 GLY A N 1
ATOM 493 C CA . GLY A 1 68 ? -1.860 4.763 -6.691 1.00 98.56 68 GLY A CA 1
ATOM 494 C C . GLY A 1 68 ? -1.854 4.113 -5.302 1.00 98.56 68 GLY A C 1
ATOM 495 O O . GLY A 1 68 ? -2.829 4.205 -4.559 1.00 98.56 68 GLY A O 1
ATOM 496 N N . LEU A 1 69 ? -0.745 3.488 -4.907 1.00 98.62 69 LEU A N 1
ATOM 497 C CA . LEU A 1 69 ? -0.598 2.890 -3.578 1.00 98.62 69 LEU A CA 1
ATOM 498 C C . LEU A 1 69 ? -0.608 3.952 -2.466 1.00 98.62 69 LEU A C 1
ATOM 500 O O . LEU A 1 69 ? -1.240 3.739 -1.429 1.00 98.62 69 LEU A O 1
ATOM 504 N N . SER A 1 70 ? 0.029 5.105 -2.680 1.00 98.69 70 SER A N 1
ATOM 505 C CA . SER A 1 70 ? 0.008 6.218 -1.724 1.00 98.69 70 SER A CA 1
ATOM 506 C C . SER A 1 70 ? -1.417 6.693 -1.417 1.00 98.69 70 SER A C 1
ATOM 508 O O . SER A 1 70 ? -1.750 6.900 -0.247 1.00 98.69 70 SER A O 1
ATOM 510 N N . GLU A 1 71 ? -2.291 6.774 -2.426 1.00 98.56 71 GLU A N 1
ATOM 511 C CA . GLU A 1 71 ? -3.705 7.128 -2.236 1.00 98.56 71 GLU A CA 1
ATOM 512 C C . GLU A 1 71 ? -4.480 6.073 -1.432 1.00 98.56 71 GLU A C 1
ATOM 514 O O . GLU A 1 71 ? -5.290 6.423 -0.566 1.00 98.56 71 GLU A O 1
ATOM 519 N N . LEU A 1 72 ? -4.189 4.783 -1.640 1.00 98.50 72 LEU A N 1
ATOM 520 C CA . LEU A 1 72 ? -4.784 3.696 -0.856 1.00 98.50 72 LEU A CA 1
ATOM 521 C C . LEU A 1 72 ? -4.429 3.809 0.637 1.00 98.50 72 LEU A C 1
ATOM 523 O O . LEU A 1 72 ? -5.300 3.651 1.498 1.00 98.50 72 LEU A O 1
ATOM 527 N N . GLY A 1 73 ? -3.168 4.125 0.948 1.00 98.69 73 GLY A N 1
ATOM 528 C CA . GLY A 1 73 ? -2.729 4.399 2.318 1.00 98.69 73 GLY A CA 1
ATOM 529 C C . GLY A 1 73 ? -3.401 5.644 2.906 1.00 98.69 73 GLY A C 1
ATOM 530 O O . GLY A 1 73 ? -3.926 5.601 4.017 1.00 98.69 73 GLY A O 1
ATOM 531 N N . SER A 1 74 ? -3.455 6.734 2.138 1.00 98.69 74 SER A N 1
ATOM 532 C CA . SER A 1 74 ? -4.063 8.006 2.552 1.00 98.69 74 SER A CA 1
ATOM 533 C C . SER A 1 74 ? -5.530 7.840 2.969 1.00 98.69 74 SER A C 1
ATOM 535 O O . SER A 1 74 ? -5.925 8.218 4.077 1.00 98.69 74 SER A O 1
ATOM 537 N N . ILE A 1 75 ? -6.353 7.194 2.135 1.00 98.81 75 ILE A N 1
ATOM 538 C CA . ILE A 1 75 ? -7.774 6.997 2.453 1.00 98.81 75 ILE A CA 1
ATOM 539 C C . ILE A 1 75 ? -7.991 6.019 3.622 1.00 98.81 75 ILE A C 1
ATOM 541 O O . ILE A 1 75 ? -8.918 6.217 4.414 1.00 98.81 75 ILE A O 1
ATOM 545 N N . SER A 1 76 ? -7.132 5.002 3.759 1.00 98.88 76 SER A N 1
ATOM 546 C CA . SER A 1 76 ? -7.122 4.059 4.889 1.00 98.88 76 SER A CA 1
ATOM 547 C C . SER A 1 76 ? -6.850 4.769 6.210 1.00 98.88 76 SER A C 1
ATOM 549 O O . SER A 1 76 ? -7.592 4.614 7.181 1.00 98.88 76 SER A O 1
ATOM 551 N N . GLU A 1 77 ? -5.831 5.623 6.241 1.00 98.75 77 GLU A N 1
ATOM 552 C CA . GLU A 1 77 ? -5.493 6.407 7.424 1.00 98.75 77 GLU A CA 1
ATOM 553 C C . GLU A 1 77 ? -6.647 7.342 7.822 1.00 98.75 77 GLU A C 1
ATOM 555 O O . GLU A 1 77 ? -6.993 7.424 9.002 1.00 98.75 77 GLU A O 1
ATOM 560 N N . ARG A 1 78 ? -7.349 7.956 6.856 1.00 98.75 78 ARG A N 1
ATOM 561 C CA . ARG A 1 78 ? -8.547 8.760 7.154 1.00 98.75 78 ARG A CA 1
ATOM 562 C C . ARG A 1 78 ? -9.666 7.937 7.792 1.00 98.75 78 ARG A C 1
ATOM 564 O O . ARG A 1 78 ? -10.395 8.473 8.626 1.00 98.75 78 ARG A O 1
ATOM 571 N N . ARG A 1 79 ? -9.843 6.661 7.431 1.00 98.75 79 ARG A N 1
ATOM 572 C CA . ARG A 1 79 ? -10.822 5.774 8.091 1.00 98.75 79 ARG A CA 1
ATOM 573 C C . ARG A 1 79 ? -10.377 5.396 9.503 1.00 98.75 79 ARG A C 1
ATOM 575 O O . ARG A 1 79 ? -11.192 5.490 10.421 1.00 98.75 79 ARG A O 1
ATOM 582 N N . LEU A 1 80 ? -9.095 5.089 9.702 1.00 98.81 80 LEU A N 1
ATOM 583 C CA . LEU A 1 80 ? -8.517 4.861 11.030 1.00 98.81 80 LEU A CA 1
ATOM 584 C C . LEU A 1 80 ? -8.701 6.079 11.948 1.00 98.81 80 LEU A C 1
ATOM 586 O O . LEU A 1 80 ? -9.224 5.943 13.054 1.00 98.81 80 LEU A O 1
ATOM 590 N N . PHE A 1 81 ? -8.364 7.280 11.469 1.00 98.56 81 PHE A N 1
ATOM 591 C CA . PHE A 1 81 ? -8.567 8.532 12.201 1.00 98.56 81 PHE A CA 1
ATOM 592 C C . PHE A 1 81 ? -10.023 8.701 12.647 1.00 98.56 81 PHE A C 1
ATOM 594 O O . PHE A 1 81 ? -10.287 9.044 13.800 1.00 98.56 81 PHE A O 1
ATOM 601 N N . ARG A 1 82 ? -10.983 8.423 11.755 1.00 98.25 82 ARG A N 1
ATOM 602 C CA . ARG A 1 82 ? -12.408 8.498 12.097 1.00 98.25 82 ARG A CA 1
ATOM 603 C C . ARG A 1 82 ? -12.782 7.535 13.216 1.00 98.25 82 ARG A C 1
ATOM 605 O O . ARG A 1 82 ? -13.479 7.967 14.123 1.00 98.25 82 ARG A O 1
ATOM 612 N N . MET A 1 83 ? -12.324 6.282 13.169 1.00 98.19 83 MET A N 1
ATOM 613 C CA . MET A 1 83 ? -12.620 5.290 14.213 1.00 98.19 83 MET A CA 1
ATOM 614 C C . MET A 1 83 ? -12.098 5.726 15.586 1.00 98.19 83 MET A C 1
ATOM 616 O O . MET A 1 83 ? -12.812 5.617 16.580 1.00 98.19 83 MET A O 1
ATOM 620 N N . LEU A 1 84 ? -10.883 6.275 15.626 1.00 97.88 84 LEU A N 1
ATOM 621 C CA . LEU A 1 84 ? -10.227 6.719 16.859 1.00 97.88 84 LEU A CA 1
ATOM 622 C C . LEU A 1 84 ? -10.786 8.042 17.404 1.00 97.88 84 LEU A C 1
ATOM 624 O O . LEU A 1 84 ? -10.558 8.379 18.565 1.00 97.88 84 LEU A O 1
ATOM 628 N N . THR A 1 85 ? -11.533 8.787 16.591 1.00 97.56 85 THR A N 1
ATOM 629 C CA . THR A 1 85 ? -12.101 10.080 16.974 1.00 97.56 85 THR A CA 1
ATOM 630 C C . THR A 1 85 ? -13.523 9.902 17.496 1.00 97.56 85 THR A C 1
ATOM 632 O O . THR A 1 85 ? -14.460 9.775 16.712 1.00 97.56 85 THR A O 1
ATOM 635 N N . GLY A 1 86 ? -13.709 9.962 18.819 1.00 93.75 86 GLY A N 1
ATOM 636 C CA . GLY A 1 86 ? -14.983 9.599 19.457 1.00 93.75 86 GLY A CA 1
ATOM 637 C C . GLY A 1 86 ? -16.219 10.352 18.941 1.00 93.75 86 GLY A C 1
ATOM 638 O O . GLY A 1 86 ? -17.262 9.745 18.732 1.00 93.75 86 GLY A O 1
ATOM 639 N N . PHE A 1 87 ? -16.116 11.651 18.632 1.00 94.19 87 PHE A N 1
ATOM 640 C CA . PHE A 1 87 ? -17.253 12.410 18.079 1.00 94.19 87 PHE A CA 1
ATOM 641 C C . PHE A 1 87 ? -17.553 12.099 16.598 1.00 94.19 87 PHE A C 1
ATOM 643 O O . PHE A 1 87 ? -18.583 12.522 16.082 1.00 94.19 87 PHE A O 1
ATOM 650 N N . LEU A 1 88 ? -16.651 11.403 15.897 1.00 96.69 88 LEU A N 1
ATOM 651 C CA . LEU A 1 88 ? -16.842 10.956 14.513 1.00 96.69 88 LEU A CA 1
ATOM 652 C C . LEU A 1 88 ? -17.275 9.492 14.417 1.00 96.69 88 LEU A C 1
ATOM 654 O O . LEU A 1 88 ? -17.900 9.137 13.414 1.00 96.69 88 LEU A O 1
ATOM 658 N N . SER A 1 89 ? -16.885 8.660 15.387 1.00 96.25 89 SER A N 1
ATOM 659 C CA . SER A 1 89 ? -17.186 7.226 15.431 1.00 96.25 89 SER A CA 1
ATOM 660 C C . SER A 1 89 ? -18.336 6.855 16.358 1.00 96.25 89 SER A C 1
ATOM 662 O O . SER A 1 89 ? -18.852 5.751 16.224 1.00 96.25 89 SER A O 1
ATOM 664 N N . GLU A 1 90 ? -18.711 7.733 17.292 1.00 95.44 90 GLU A N 1
ATOM 665 C CA . GLU A 1 90 ? -19.638 7.432 18.396 1.00 95.44 90 GLU A CA 1
ATOM 666 C C . GLU A 1 90 ? -19.142 6.284 19.303 1.00 95.44 90 GLU A C 1
ATOM 668 O O . GLU A 1 90 ? -19.899 5.705 20.080 1.00 95.44 90 GLU A O 1
ATOM 673 N N . LEU A 1 91 ? -17.842 5.978 19.230 1.00 97.06 91 LEU A N 1
ATOM 674 C CA . LEU A 1 91 ? -17.138 5.036 20.094 1.00 97.06 91 LEU A CA 1
ATOM 675 C C . LEU A 1 91 ? -16.332 5.794 21.159 1.00 97.06 91 LEU A C 1
ATOM 677 O O . LEU A 1 91 ? -16.068 6.992 21.007 1.00 97.06 91 LEU A O 1
ATOM 681 N N . PRO A 1 92 ? -15.893 5.115 22.235 1.00 97.31 92 PRO A N 1
ATOM 682 C CA . PRO A 1 92 ? -14.938 5.696 23.167 1.00 97.31 92 PRO A CA 1
ATOM 683 C C . PRO A 1 92 ? -13.704 6.273 22.442 1.00 97.31 92 PRO A C 1
ATOM 685 O O . PRO A 1 92 ? -13.183 5.623 21.527 1.00 97.31 92 PRO A O 1
ATOM 688 N N . PRO A 1 93 ? -13.222 7.475 22.823 1.00 96.94 93 PRO A N 1
ATOM 689 C CA . PRO A 1 93 ? -12.032 8.079 22.232 1.00 96.94 93 PRO A CA 1
ATOM 690 C C . PRO A 1 93 ? -10.848 7.111 22.215 1.00 96.94 93 PRO A C 1
ATOM 692 O O . PRO A 1 93 ? -10.598 6.409 23.194 1.00 96.94 93 PRO A O 1
ATOM 695 N N . PHE A 1 94 ? -10.149 7.052 21.081 1.00 97.81 94 PHE A N 1
ATOM 696 C CA . PHE A 1 94 ? -9.002 6.166 20.853 1.00 97.81 94 PHE A CA 1
ATOM 697 C C . PHE A 1 94 ? -9.288 4.672 21.075 1.00 97.81 94 PHE A C 1
ATOM 699 O O . PHE A 1 94 ? -8.360 3.873 21.199 1.00 97.81 94 PHE A O 1
ATOM 706 N N . LEU A 1 95 ? -10.570 4.287 21.080 1.00 97.94 95 LEU A N 1
ATOM 707 C CA . LEU A 1 95 ? -11.050 2.916 21.233 1.00 97.94 95 LEU A CA 1
ATOM 708 C C . LEU A 1 95 ? -10.634 2.244 22.559 1.00 97.94 95 LEU A C 1
ATOM 710 O O . LEU A 1 95 ? -10.477 1.020 22.611 1.00 97.94 95 LEU A O 1
ATOM 714 N N . THR A 1 96 ? -10.504 3.027 23.637 1.00 96.56 96 THR A N 1
ATOM 715 C CA . THR A 1 96 ? -10.292 2.523 25.007 1.00 96.56 96 THR A CA 1
ATOM 716 C C . THR A 1 96 ? -11.514 2.746 25.897 1.00 96.56 96 THR A C 1
ATOM 718 O O . THR A 1 96 ? -12.201 3.762 25.797 1.00 96.56 96 THR A O 1
ATOM 721 N N . ARG A 1 97 ? -11.784 1.802 26.806 1.00 94.50 97 ARG A N 1
ATOM 722 C CA . ARG A 1 97 ? -12.844 1.936 27.819 1.00 94.50 97 ARG A CA 1
ATOM 723 C C . ARG A 1 97 ? -12.435 2.835 28.990 1.00 94.50 97 ARG A C 1
ATOM 725 O O . ARG A 1 97 ? -13.315 3.347 29.676 1.00 94.50 97 ARG A O 1
ATOM 732 N N . HIS A 1 98 ? -11.136 3.069 29.184 1.00 93.88 98 HIS A N 1
ATOM 733 C CA . HIS A 1 98 ? -10.572 3.781 30.341 1.00 93.88 98 HIS A CA 1
ATOM 734 C C . HIS A 1 98 ? -9.931 5.116 29.934 1.00 93.88 98 HIS A C 1
ATOM 736 O O . HIS A 1 98 ? -8.827 5.467 30.358 1.00 93.88 98 HIS A O 1
ATOM 742 N N . SER A 1 99 ? -10.631 5.871 29.081 1.00 86.50 99 SER A N 1
ATOM 743 C CA . SER A 1 99 ? -10.169 7.171 28.581 1.00 86.50 99 SER A CA 1
ATOM 744 C C . SER A 1 99 ? -9.769 8.113 29.724 1.00 86.50 99 SER A C 1
ATOM 746 O O . SER A 1 99 ? -10.516 8.297 30.684 1.00 86.50 99 SER A O 1
ATOM 748 N N . GLY A 1 100 ? -8.610 8.757 29.579 1.00 89.44 100 GLY A N 1
ATOM 749 C CA . GLY A 1 100 ? -8.027 9.675 30.565 1.00 89.44 100 GLY A CA 1
ATOM 750 C C . GLY A 1 100 ? -6.905 9.048 31.395 1.00 89.44 100 GLY A C 1
ATOM 751 O O . GLY A 1 100 ? -6.010 9.773 31.821 1.00 89.44 100 GLY A O 1
ATOM 752 N N . LEU A 1 101 ? -6.922 7.723 31.568 1.00 93.75 101 LEU A N 1
ATOM 753 C CA . LEU A 1 101 ? -5.789 6.954 32.096 1.00 93.75 101 LEU A CA 1
ATOM 754 C C . LEU A 1 101 ? -5.042 6.248 30.965 1.00 93.75 101 LEU A C 1
ATOM 756 O O . LEU A 1 101 ? -3.823 6.358 30.880 1.00 93.75 101 LEU A O 1
ATOM 760 N N . ASP A 1 102 ? -5.797 5.596 30.081 1.00 96.50 102 ASP A N 1
ATOM 761 C CA . ASP A 1 102 ? -5.274 4.885 28.921 1.00 96.50 102 ASP A CA 1
ATOM 762 C C . ASP A 1 102 ? -5.368 5.756 27.657 1.00 96.50 102 ASP A C 1
ATOM 764 O O . ASP A 1 102 ? -6.337 6.498 27.449 1.00 96.50 102 ASP A O 1
ATOM 768 N N . SER A 1 103 ? -4.357 5.647 26.795 1.00 96.44 103 SER A N 1
ATOM 769 C CA . SER A 1 103 ? -4.292 6.279 25.472 1.00 96.44 103 SER A CA 1
ATOM 770 C C . SER A 1 103 ? -4.877 5.395 24.367 1.00 96.44 103 SER A C 1
ATOM 772 O O . SER A 1 103 ? -5.126 5.876 23.257 1.00 96.44 103 SER A O 1
ATOM 774 N N . GLY A 1 104 ? -5.096 4.107 24.639 1.00 96.94 104 GLY A N 1
ATOM 775 C CA . GLY A 1 104 ? -5.668 3.163 23.692 1.00 96.94 104 GLY A CA 1
ATOM 776 C C . GLY A 1 104 ? -4.856 3.080 22.399 1.00 96.94 104 GLY A C 1
ATOM 777 O O . GLY A 1 104 ? -3.630 2.984 22.393 1.00 96.94 104 GLY A O 1
ATOM 778 N N . TYR A 1 105 ? -5.553 3.173 21.270 1.00 97.62 105 TYR A N 1
ATOM 779 C CA . TYR A 1 105 ? -4.958 3.098 19.937 1.00 97.62 105 TYR A CA 1
ATOM 780 C C . TYR A 1 105 ? -4.594 4.458 19.328 1.00 97.62 105 TYR A C 1
ATOM 782 O O . TYR A 1 105 ? -4.392 4.553 18.116 1.00 97.62 105 TYR A O 1
ATOM 790 N N . MET A 1 106 ? -4.457 5.512 20.141 1.00 96.94 106 MET A N 1
ATOM 791 C CA . MET A 1 106 ? -4.070 6.852 19.675 1.00 96.94 106 MET A CA 1
ATOM 792 C C . MET A 1 106 ? -2.826 6.819 18.769 1.00 96.94 106 MET A C 1
ATOM 794 O O . MET A 1 106 ? -2.828 7.408 17.688 1.00 96.94 106 MET A O 1
ATOM 798 N N . LEU A 1 107 ? -1.784 6.080 19.168 1.00 97.00 107 LEU A N 1
ATOM 799 C CA . LEU A 1 107 ? -0.525 6.030 18.420 1.00 97.00 107 LEU A CA 1
ATOM 800 C C . LEU A 1 107 ? -0.629 5.294 17.078 1.00 97.00 107 LEU A C 1
ATOM 802 O O . LEU A 1 107 ? 0.187 5.573 16.203 1.00 97.00 107 LEU A O 1
ATOM 806 N N . LEU A 1 108 ? -1.645 4.445 16.856 1.00 98.12 108 LEU A N 1
ATOM 807 C CA . LEU A 1 108 ? -1.849 3.844 15.531 1.00 98.12 108 LEU A CA 1
ATOM 808 C C . LEU A 1 108 ? -2.073 4.933 14.475 1.00 98.12 108 LEU A C 1
ATOM 810 O O . LEU A 1 108 ? -1.551 4.835 13.367 1.00 98.12 108 LEU A O 1
ATOM 814 N N . GLN A 1 109 ? -2.807 5.996 14.822 1.00 96.75 109 GLN A N 1
ATOM 815 C CA . GLN A 1 109 ? -3.047 7.108 13.904 1.00 96.75 109 GLN A CA 1
ATOM 816 C C . GLN A 1 109 ? -1.782 7.917 13.640 1.00 96.75 109 GLN A C 1
ATOM 818 O O . GLN A 1 109 ? -1.559 8.318 12.503 1.00 96.75 109 GLN A O 1
ATOM 823 N N . TYR A 1 110 ? -0.940 8.132 14.653 1.00 97.81 110 TYR A N 1
ATOM 824 C CA . TYR A 1 110 ? 0.307 8.885 14.486 1.00 97.81 110 TYR A CA 1
ATOM 825 C C . TYR A 1 110 ? 1.261 8.134 13.560 1.00 97.81 110 TYR A C 1
ATOM 827 O O . TYR A 1 110 ? 1.813 8.722 12.632 1.00 97.81 110 TYR A O 1
ATOM 835 N N . THR A 1 111 ? 1.396 6.821 13.765 1.00 98.56 111 THR A N 1
ATOM 836 C CA . THR A 1 111 ? 2.190 5.959 12.889 1.00 98.56 111 THR A CA 1
ATOM 837 C C . THR A 1 111 ? 1.630 5.950 11.470 1.00 98.56 111 THR A C 1
ATOM 839 O O . THR A 1 111 ? 2.381 6.177 10.526 1.00 98.56 111 THR A O 1
ATOM 842 N N . ALA A 1 112 ? 0.319 5.757 11.294 1.00 98.75 112 ALA A N 1
ATOM 843 C CA . ALA A 1 112 ? -0.290 5.763 9.967 1.00 98.75 112 ALA A CA 1
ATOM 844 C C . ALA A 1 112 ? -0.114 7.118 9.254 1.00 98.75 112 ALA A C 1
ATOM 846 O O . ALA A 1 112 ? 0.242 7.147 8.079 1.00 98.75 112 ALA A O 1
ATOM 847 N N . ALA A 1 113 ? -0.293 8.238 9.961 1.00 98.69 113 ALA A N 1
ATOM 848 C CA . ALA A 1 113 ? -0.123 9.580 9.404 1.00 98.69 113 ALA A CA 1
ATOM 849 C C . A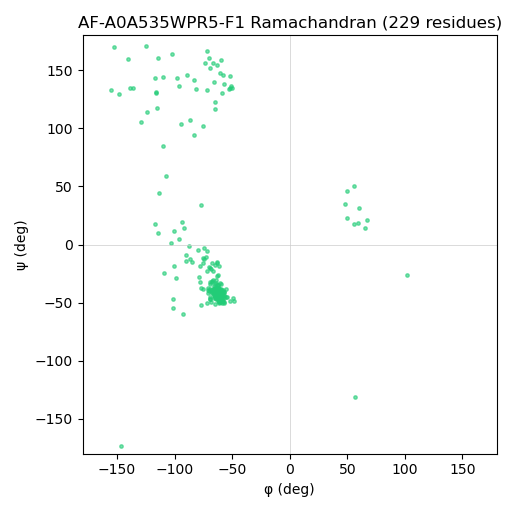LA A 1 113 ? 1.329 9.874 8.993 1.00 98.69 113 ALA A C 1
ATOM 851 O O . ALA A 1 113 ? 1.557 10.481 7.944 1.00 98.69 113 ALA A O 1
ATOM 852 N N . ALA A 1 114 ? 2.309 9.419 9.780 1.00 98.81 114 ALA A N 1
ATOM 853 C CA . ALA A 1 114 ? 3.721 9.518 9.420 1.00 98.81 114 ALA A CA 1
ATOM 854 C C . ALA A 1 114 ? 4.021 8.728 8.135 1.00 98.81 114 ALA A C 1
ATOM 856 O O . ALA A 1 114 ? 4.556 9.290 7.185 1.00 98.81 114 ALA A O 1
ATOM 857 N N . LEU A 1 115 ? 3.566 7.474 8.053 1.00 98.88 115 LEU A N 1
ATOM 858 C CA . LEU A 1 115 ? 3.758 6.630 6.868 1.00 98.88 115 LEU A CA 1
ATOM 859 C C . LEU A 1 115 ? 3.072 7.196 5.615 1.00 98.88 115 LEU A C 1
ATOM 861 O O . LEU A 1 115 ? 3.621 7.112 4.518 1.00 98.88 115 LEU A O 1
ATOM 865 N N . VAL A 1 116 ? 1.886 7.797 5.759 1.00 98.88 116 VAL A N 1
ATOM 866 C CA . VAL A 1 116 ? 1.215 8.504 4.656 1.00 98.88 116 VAL A CA 1
ATOM 867 C C . VAL A 1 116 ? 2.037 9.711 4.202 1.00 98.88 116 VAL A C 1
ATOM 869 O O . VAL A 1 116 ? 2.171 9.932 3.002 1.00 98.88 116 VAL A O 1
ATOM 872 N N . THR A 1 117 ? 2.616 10.468 5.135 1.00 98.56 117 THR A N 1
ATOM 873 C CA . THR A 1 117 ? 3.471 11.622 4.811 1.00 98.56 117 THR A CA 1
ATOM 874 C C . THR A 1 117 ? 4.731 11.181 4.063 1.00 98.56 117 THR A C 1
ATOM 876 O O . THR A 1 117 ? 5.067 11.760 3.031 1.00 98.56 117 THR A O 1
ATOM 879 N N . ASP A 1 118 ? 5.382 10.104 4.507 1.00 98.50 118 ASP A N 1
ATOM 880 C CA . ASP A 1 118 ? 6.529 9.523 3.800 1.00 98.50 118 ASP A CA 1
ATOM 881 C C . ASP A 1 118 ? 6.141 9.077 2.384 1.00 98.50 118 ASP A C 1
ATOM 883 O O . ASP A 1 118 ? 6.847 9.360 1.416 1.00 98.50 118 ASP A O 1
ATOM 887 N N . ASN A 1 119 ? 4.975 8.443 2.233 1.00 98.75 119 ASN A N 1
ATOM 888 C CA . ASN A 1 119 ? 4.452 8.025 0.934 1.00 98.75 119 ASN A CA 1
ATOM 889 C C . ASN A 1 119 ? 4.180 9.203 -0.013 1.00 98.75 119 ASN A C 1
ATOM 891 O O . ASN A 1 119 ? 4.407 9.072 -1.214 1.00 98.75 119 ASN A O 1
ATOM 895 N N . GLN A 1 120 ? 3.738 10.355 0.499 1.00 96.50 120 GLN A N 1
ATOM 896 C CA . GLN A 1 120 ? 3.563 11.568 -0.309 1.00 96.50 120 GLN A CA 1
ATOM 897 C C . GLN A 1 120 ? 4.900 12.078 -0.861 1.00 96.50 120 GLN A C 1
ATOM 899 O O . GLN A 1 120 ? 4.966 12.485 -2.019 1.00 96.50 120 GLN A O 1
ATOM 904 N N . LEU A 1 121 ? 5.973 12.016 -0.066 1.00 96.94 121 LEU A N 1
ATOM 905 C CA . LEU A 1 121 ? 7.319 12.389 -0.514 1.00 96.94 121 LEU A CA 1
ATOM 906 C C . LEU A 1 121 ? 7.881 11.380 -1.525 1.00 96.94 121 LEU A C 1
ATOM 908 O O . LEU A 1 121 ? 8.503 11.764 -2.517 1.00 96.94 121 LEU A O 1
ATOM 912 N N . LEU A 1 122 ? 7.641 10.087 -1.297 1.00 97.81 122 LEU A N 1
ATOM 913 C CA . LEU A 1 122 ? 8.088 9.006 -2.178 1.00 97.81 122 LEU A CA 1
ATOM 914 C C . LEU A 1 122 ? 7.316 8.943 -3.503 1.00 97.81 122 LEU A C 1
ATOM 916 O O . LEU A 1 122 ? 7.853 8.413 -4.473 1.00 97.81 122 LEU A O 1
ATOM 920 N N . ALA A 1 123 ? 6.098 9.488 -3.562 1.00 96.00 123 ALA A N 1
ATOM 921 C CA . ALA A 1 123 ? 5.259 9.508 -4.761 1.00 96.00 123 ALA A CA 1
ATOM 922 C C . ALA A 1 123 ? 5.717 10.513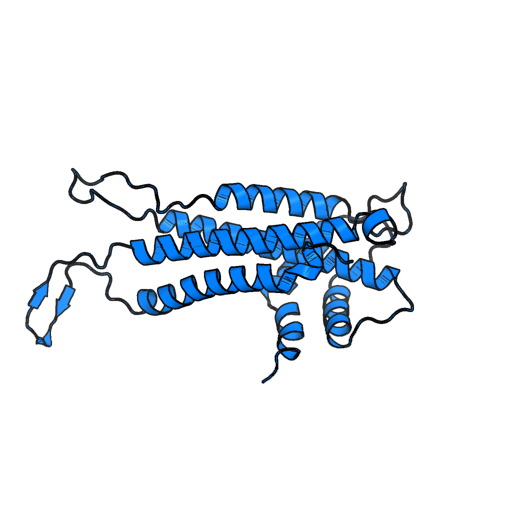 -5.834 1.00 96.00 123 ALA A C 1
ATOM 924 O O . ALA A 1 123 ? 5.122 10.561 -6.910 1.00 96.00 123 ALA A O 1
ATOM 925 N N . MET A 1 124 ? 6.762 11.308 -5.577 1.00 96.00 124 MET A N 1
ATOM 926 C CA . MET A 1 124 ? 7.401 12.091 -6.634 1.00 96.00 124 MET A CA 1
ATOM 927 C C . MET A 1 124 ? 8.033 11.128 -7.657 1.00 96.00 124 MET A C 1
ATOM 929 O O . MET A 1 124 ? 8.892 10.336 -7.252 1.00 96.00 124 MET A O 1
ATOM 933 N N . PRO A 1 125 ? 7.671 11.187 -8.952 1.00 96.94 125 PRO A N 1
ATOM 934 C CA . PRO A 1 125 ? 8.213 10.272 -9.951 1.00 96.94 125 PRO A CA 1
ATOM 935 C C . PRO A 1 125 ? 9.733 10.383 -10.029 1.00 96.94 125 PRO A C 1
ATOM 937 O O . PRO A 1 125 ? 10.268 11.489 -10.114 1.00 96.94 125 PRO A O 1
ATOM 940 N N . ALA A 1 126 ? 10.441 9.257 -9.981 1.00 97.44 126 ALA A N 1
ATOM 941 C CA . ALA A 1 126 ? 11.878 9.261 -10.228 1.00 97.44 126 ALA A CA 1
ATOM 942 C C . ALA A 1 126 ? 12.186 9.322 -11.733 1.00 97.44 126 ALA A C 1
ATOM 944 O O . ALA A 1 126 ? 13.208 9.893 -12.108 1.00 97.44 126 ALA A O 1
ATOM 945 N N . SER A 1 127 ? 11.287 8.807 -12.577 1.00 97.62 127 SER A N 1
ATOM 946 C CA . SER A 1 127 ? 11.477 8.682 -14.025 1.00 97.62 127 SER A CA 1
ATOM 947 C C . SER A 1 127 ? 11.529 10.008 -14.784 1.00 97.62 127 SER A C 1
ATOM 949 O O . SER A 1 127 ? 11.977 10.058 -15.919 1.00 97.62 127 SER A O 1
ATOM 951 N N . VAL A 1 128 ? 11.095 11.112 -14.169 1.00 96.69 128 VAL A N 1
ATOM 952 C CA . VAL A 1 128 ? 11.201 12.454 -14.776 1.00 96.69 128 VAL A CA 1
ATOM 953 C C . VAL A 1 128 ? 12.604 13.051 -14.646 1.00 96.69 128 VAL A C 1
ATOM 955 O O . VAL A 1 128 ? 12.859 14.149 -15.143 1.00 96.69 128 VAL A O 1
ATOM 958 N N . HIS A 1 129 ? 13.504 12.371 -13.937 1.00 94.75 129 HIS A N 1
ATOM 959 C CA . HIS A 1 129 ? 14.899 12.760 -13.816 1.00 94.75 129 HIS A CA 1
ATOM 960 C C . HIS A 1 129 ? 15.743 11.993 -14.831 1.00 94.75 129 HIS A C 1
ATOM 962 O O . HIS A 1 129 ? 15.601 10.787 -14.971 1.00 94.75 129 HIS A O 1
ATOM 968 N N . SER A 1 130 ? 16.659 12.698 -15.490 1.00 94.00 130 SER A N 1
ATOM 969 C CA . SER A 1 130 ? 17.615 12.119 -16.430 1.00 94.00 130 SER A CA 1
ATOM 970 C C . SER A 1 130 ? 18.837 13.032 -16.495 1.00 94.00 130 SER A C 1
ATOM 972 O O . SER A 1 130 ? 18.701 14.257 -16.547 1.00 94.00 130 SER A O 1
ATOM 974 N N . LEU A 1 131 ? 20.028 12.445 -16.408 1.00 91.12 131 LEU A N 1
ATOM 975 C CA . LEU A 1 131 ? 21.308 13.143 -16.526 1.00 91.12 131 LEU A CA 1
ATOM 976 C C . LEU A 1 131 ? 22.234 12.312 -17.414 1.00 91.12 131 LEU A C 1
ATOM 978 O O . LEU A 1 131 ? 22.319 11.103 -17.186 1.00 91.12 131 LEU A O 1
ATOM 982 N N . PRO A 1 132 ? 22.939 12.933 -18.373 1.00 90.88 132 PRO A N 1
ATOM 983 C CA . PRO A 1 132 ? 23.782 12.205 -19.304 1.00 90.88 132 PRO A CA 1
ATOM 984 C C . PRO A 1 132 ? 24.964 11.552 -18.582 1.00 90.88 132 PRO A C 1
ATOM 986 O O . PRO A 1 132 ? 25.593 12.147 -17.699 1.00 90.88 132 PRO A O 1
ATOM 989 N N . THR A 1 133 ? 25.287 10.329 -18.984 1.00 90.69 133 THR A N 1
ATOM 990 C CA . THR A 1 133 ? 26.465 9.580 -18.541 1.00 90.69 133 THR A CA 1
ATOM 991 C C . THR A 1 133 ? 27.296 9.132 -19.742 1.00 90.69 133 THR A C 1
ATOM 993 O O . THR A 1 133 ? 26.915 9.297 -20.900 1.00 90.69 133 THR A O 1
ATOM 996 N N . SER A 1 134 ? 28.493 8.602 -19.470 1.00 90.00 134 SER A N 1
ATOM 997 C CA . SER A 1 134 ? 29.343 7.982 -20.497 1.00 90.00 134 SER A CA 1
ATOM 998 C C . SER A 1 134 ? 29.673 8.902 -21.688 1.00 90.00 134 SER A C 1
ATOM 1000 O O . SER A 1 134 ? 29.502 8.535 -22.847 1.00 90.00 134 SER A O 1
ATOM 1002 N N . ALA A 1 135 ? 30.144 10.124 -21.403 1.00 89.31 135 ALA A N 1
ATOM 1003 C CA . ALA A 1 135 ? 30.527 11.112 -22.423 1.00 89.31 135 ALA A CA 1
ATOM 1004 C C . ALA A 1 135 ? 29.442 11.326 -23.507 1.00 89.31 135 ALA A C 1
ATOM 1006 O O . ALA A 1 135 ? 29.743 11.326 -24.701 1.00 89.31 135 ALA A O 1
ATOM 1007 N N . ASP A 1 136 ? 28.191 11.475 -23.062 1.00 89.50 136 ASP A N 1
ATOM 1008 C CA . ASP A 1 136 ? 26.978 11.679 -23.869 1.00 89.50 136 ASP A CA 1
ATOM 1009 C C . ASP A 1 136 ? 26.582 10.499 -24.779 1.00 89.50 136 ASP A C 1
ATOM 1011 O O . ASP A 1 136 ? 25.739 10.653 -25.656 1.00 89.50 136 ASP A O 1
ATOM 1015 N N . GLN A 1 137 ? 27.143 9.300 -24.579 1.00 89.25 137 GLN A N 1
ATOM 1016 C CA . GLN A 1 137 ? 26.608 8.085 -25.218 1.00 89.25 137 GLN A CA 1
ATOM 1017 C C . GLN A 1 137 ? 25.356 7.558 -24.504 1.00 89.25 137 GLN A C 1
ATOM 1019 O O . GLN A 1 137 ? 24.470 6.996 -25.139 1.00 89.25 137 GLN A O 1
ATOM 1024 N N . GLU A 1 138 ? 25.284 7.742 -23.186 1.00 93.88 138 GLU A N 1
ATOM 1025 C CA . GLU A 1 138 ? 24.123 7.423 -22.349 1.00 93.88 138 GLU A CA 1
ATOM 1026 C C . GLU A 1 138 ? 23.455 8.742 -21.935 1.00 93.88 138 GLU A C 1
ATOM 1028 O O . GLU A 1 138 ? 23.393 9.101 -20.759 1.00 93.88 138 GLU A O 1
ATOM 1033 N N . ASP A 1 139 ? 23.031 9.526 -22.925 1.00 95.56 139 ASP A N 1
ATOM 1034 C CA . ASP A 1 139 ? 22.537 10.893 -22.735 1.00 95.56 139 ASP A CA 1
ATOM 1035 C C . ASP A 1 139 ? 21.118 10.974 -22.146 1.00 95.56 139 ASP A C 1
ATOM 1037 O O . ASP A 1 139 ? 20.695 12.037 -21.682 1.00 95.56 139 ASP A O 1
ATOM 1041 N N . HIS A 1 140 ? 20.408 9.844 -22.105 1.00 97.12 140 HIS A N 1
ATOM 1042 C CA . HIS A 1 140 ? 19.099 9.699 -21.487 1.00 97.12 140 HIS A CA 1
ATOM 1043 C C . HIS A 1 140 ? 18.986 8.374 -20.720 1.00 97.12 140 HIS A C 1
ATOM 1045 O O . HIS A 1 140 ? 19.355 7.313 -21.223 1.00 97.12 140 HIS A O 1
ATOM 1051 N N . ASN A 1 141 ? 18.440 8.418 -19.503 1.00 95.69 141 ASN A N 1
ATOM 1052 C CA . ASN A 1 141 ? 18.135 7.230 -18.709 1.00 95.69 141 ASN A CA 1
ATOM 1053 C C . ASN A 1 141 ? 16.804 7.379 -17.965 1.00 95.69 141 ASN A C 1
ATOM 1055 O O . ASN A 1 141 ? 16.320 8.485 -17.754 1.00 95.69 141 ASN A O 1
ATOM 1059 N N . SER A 1 142 ? 16.227 6.245 -17.564 1.00 97.25 142 SER A N 1
ATOM 1060 C CA . SER A 1 142 ? 14.878 6.197 -16.991 1.00 97.25 142 SER A CA 1
ATOM 1061 C C . SER A 1 142 ? 14.807 6.358 -15.479 1.00 97.25 142 SER A C 1
ATOM 1063 O O . SER A 1 142 ? 13.717 6.365 -14.913 1.00 97.25 142 SER A O 1
ATOM 1065 N N . MET A 1 143 ? 15.951 6.338 -14.787 1.00 97.62 143 MET A N 1
ATOM 1066 C CA . MET A 1 143 ? 16.016 6.249 -13.321 1.00 97.62 143 MET A CA 1
ATOM 1067 C C . MET A 1 143 ? 15.160 5.111 -12.715 1.00 97.62 143 MET A C 1
ATOM 1069 O O . MET A 1 143 ? 14.836 5.133 -11.524 1.00 97.62 143 MET A O 1
ATOM 1073 N N . GLY A 1 144 ? 14.840 4.067 -13.496 1.00 97.25 144 GLY A N 1
ATOM 1074 C CA . GLY A 1 144 ? 13.844 3.050 -13.133 1.00 97.25 144 GLY A CA 1
ATOM 1075 C C . GLY A 1 144 ? 14.168 2.236 -11.877 1.00 97.25 144 GLY A C 1
ATOM 1076 O O . GLY A 1 144 ? 13.261 1.802 -11.167 1.00 97.25 144 GLY A O 1
ATOM 1077 N N . TRP A 1 145 ? 15.449 2.089 -11.525 1.00 97.19 145 TRP A N 1
ATOM 1078 C CA . TRP A 1 145 ? 15.848 1.491 -10.245 1.00 97.19 145 TRP A CA 1
ATOM 1079 C C . TRP A 1 145 ? 15.335 2.295 -9.041 1.00 97.19 145 TRP A C 1
ATOM 1081 O O . TRP A 1 145 ? 14.880 1.721 -8.049 1.00 97.19 145 TRP A O 1
ATOM 1091 N N . HIS A 1 146 ? 15.367 3.627 -9.124 1.00 98.00 146 HIS A N 1
ATOM 1092 C CA . HIS A 1 146 ? 14.850 4.491 -8.068 1.00 98.00 146 HIS A CA 1
ATOM 1093 C C . HIS A 1 146 ? 13.322 4.446 -8.007 1.00 98.00 146 HIS A C 1
ATOM 1095 O O . HIS A 1 146 ? 12.788 4.372 -6.898 1.00 98.00 146 HIS A O 1
ATOM 1101 N N . SER A 1 147 ? 12.631 4.395 -9.153 1.00 98.50 147 SER A N 1
ATOM 1102 C CA . SER A 1 147 ? 11.181 4.152 -9.199 1.00 98.50 147 SER A CA 1
ATOM 1103 C C . SER A 1 147 ? 10.827 2.828 -8.502 1.00 98.50 147 SER A C 1
ATOM 1105 O O . SER A 1 147 ? 9.923 2.784 -7.668 1.00 98.50 147 SER A O 1
ATOM 1107 N N . ALA A 1 148 ? 11.601 1.758 -8.733 1.00 98.31 148 ALA A N 1
ATOM 1108 C CA . ALA A 1 148 ? 11.388 0.453 -8.094 1.00 98.31 148 ALA A CA 1
ATOM 1109 C C . ALA A 1 148 ? 11.585 0.489 -6.569 1.00 98.31 148 ALA A C 1
ATOM 1111 O O . ALA A 1 148 ? 10.752 -0.020 -5.814 1.00 98.31 148 ALA A O 1
ATOM 1112 N N . GLN A 1 149 ? 12.677 1.104 -6.101 1.00 98.25 149 GLN A N 1
ATOM 1113 C CA . GLN A 1 149 ? 12.971 1.256 -4.670 1.00 98.25 149 GLN A CA 1
ATOM 1114 C C . GLN A 1 149 ? 11.860 2.033 -3.950 1.00 98.25 149 GLN A C 1
ATOM 1116 O O . GLN A 1 149 ? 11.391 1.605 -2.892 1.00 98.25 149 GLN A O 1
ATOM 1121 N N . ARG A 1 150 ? 11.394 3.139 -4.548 1.00 97.88 150 ARG A N 1
ATOM 1122 C CA . ARG A 1 150 ? 10.301 3.958 -4.005 1.00 97.88 150 ARG A CA 1
ATOM 1123 C C . ARG A 1 150 ? 8.987 3.187 -3.970 1.00 97.88 150 ARG A C 1
ATOM 1125 O O . ARG A 1 150 ? 8.385 3.096 -2.903 1.00 97.88 150 ARG A O 1
ATOM 1132 N N . ALA A 1 151 ? 8.584 2.570 -5.082 1.00 98.38 151 ALA A N 1
ATOM 1133 C CA . ALA A 1 151 ? 7.352 1.784 -5.158 1.00 98.38 151 ALA A CA 1
ATOM 1134 C C . ALA A 1 151 ? 7.321 0.654 -4.112 1.00 98.38 151 ALA A C 1
ATOM 1136 O O . ALA A 1 151 ? 6.308 0.455 -3.440 1.00 98.38 151 ALA A O 1
ATOM 1137 N N . ARG A 1 152 ? 8.448 -0.040 -3.899 1.00 98.38 152 ARG A N 1
ATOM 1138 C CA . ARG A 1 152 ? 8.579 -1.079 -2.865 1.00 98.38 152 ARG A CA 1
ATOM 1139 C C . ARG A 1 152 ? 8.419 -0.525 -1.446 1.00 98.38 152 ARG A C 1
ATOM 1141 O O . ARG A 1 152 ? 7.759 -1.159 -0.616 1.00 98.38 152 ARG A O 1
ATOM 1148 N N . GLN A 1 153 ? 9.020 0.628 -1.150 1.00 98.75 153 GLN A N 1
ATOM 1149 C CA . GLN A 1 153 ? 8.878 1.265 0.161 1.00 98.75 153 GLN A CA 1
ATOM 1150 C C . GLN A 1 153 ? 7.434 1.723 0.399 1.00 98.75 153 GLN A C 1
ATOM 1152 O O . GLN A 1 153 ? 6.878 1.438 1.458 1.00 98.75 153 GLN A O 1
ATOM 1157 N N . VAL A 1 154 ? 6.802 2.347 -0.601 1.00 98.88 154 VAL A N 1
ATOM 1158 C CA . VAL A 1 154 ? 5.393 2.761 -0.535 1.00 98.88 154 VAL A CA 1
ATOM 1159 C C . VAL A 1 154 ? 4.484 1.559 -0.287 1.00 98.88 154 VAL A C 1
ATOM 1161 O O . VAL A 1 154 ? 3.653 1.607 0.617 1.00 98.88 154 VAL A O 1
ATOM 1164 N N . ALA A 1 155 ? 4.674 0.453 -1.015 1.00 98.62 155 ALA A N 1
ATOM 1165 C CA . ALA A 1 155 ? 3.910 -0.775 -0.798 1.00 98.62 155 ALA A CA 1
ATOM 1166 C C . ALA A 1 155 ? 4.043 -1.282 0.650 1.00 98.62 155 ALA A C 1
ATOM 1168 O O . ALA A 1 155 ? 3.038 -1.557 1.301 1.00 98.62 155 ALA A O 1
ATOM 1169 N N . SER A 1 156 ? 5.268 -1.313 1.184 1.00 98.69 156 SER A N 1
ATOM 1170 C CA . SER A 1 156 ? 5.538 -1.747 2.564 1.00 98.69 156 SER A CA 1
ATOM 1171 C C . SER A 1 156 ? 4.868 -0.838 3.604 1.00 98.69 156 SER A C 1
ATOM 1173 O O . SER A 1 156 ? 4.325 -1.316 4.600 1.00 98.69 156 SER A O 1
ATOM 1175 N N . ASN A 1 157 ? 4.868 0.475 3.367 1.00 98.88 157 ASN A N 1
ATOM 1176 C CA . ASN A 1 157 ? 4.190 1.447 4.222 1.00 98.88 157 ASN A CA 1
ATOM 1177 C C . ASN A 1 157 ? 2.665 1.263 4.178 1.00 98.88 157 ASN A C 1
ATOM 1179 O O . ASN A 1 157 ? 2.006 1.318 5.215 1.00 98.88 157 ASN A O 1
ATOM 1183 N N . VAL A 1 158 ? 2.094 1.006 2.996 1.00 98.88 158 VAL A N 1
ATOM 1184 C CA . VAL A 1 158 ? 0.650 0.772 2.821 1.00 98.88 158 VAL A CA 1
ATOM 1185 C C . VAL A 1 158 ? 0.202 -0.512 3.514 1.00 98.88 158 VAL A C 1
ATOM 1187 O O . VAL A 1 158 ? -0.845 -0.504 4.157 1.00 98.88 158 VAL A O 1
ATOM 1190 N N . GLU A 1 159 ? 0.992 -1.588 3.464 1.00 98.81 159 GLU A N 1
ATOM 1191 C CA . GLU A 1 159 ? 0.721 -2.809 4.239 1.00 98.81 159 GLU A CA 1
ATOM 1192 C C . GLU A 1 159 ? 0.578 -2.506 5.736 1.00 98.81 159 GLU A C 1
ATOM 1194 O O . GLU A 1 159 ? -0.371 -2.965 6.376 1.00 98.81 159 GLU A O 1
ATOM 1199 N N . ALA A 1 160 ? 1.483 -1.687 6.282 1.00 98.88 160 ALA A N 1
ATOM 1200 C CA . ALA A 1 160 ? 1.416 -1.249 7.670 1.00 98.88 160 ALA A CA 1
ATOM 1201 C C . ALA A 1 160 ? 0.191 -0.373 7.943 1.00 98.88 160 ALA A C 1
ATOM 1203 O O . ALA A 1 160 ? -0.534 -0.631 8.898 1.00 98.88 160 ALA A O 1
ATOM 1204 N N . ILE A 1 161 ? -0.111 0.606 7.091 1.00 98.94 161 ILE A N 1
ATOM 1205 C CA . ILE A 1 161 ? -1.293 1.465 7.258 1.00 98.94 161 ILE A CA 1
ATOM 1206 C C . ILE A 1 161 ? -2.595 0.641 7.267 1.00 98.94 161 ILE A C 1
ATOM 1208 O O . ILE A 1 161 ? -3.455 0.864 8.122 1.00 98.94 161 ILE A O 1
ATOM 1212 N N . LEU A 1 162 ? -2.727 -0.340 6.369 1.00 98.81 162 LEU A N 1
ATOM 1213 C CA . LEU A 1 162 ? -3.887 -1.238 6.319 1.00 98.81 162 LEU A CA 1
ATOM 1214 C C . LEU A 1 162 ? -3.976 -2.130 7.565 1.00 98.81 162 LEU A C 1
ATOM 1216 O O . LEU A 1 162 ? -5.070 -2.366 8.077 1.00 98.81 162 LEU A O 1
ATOM 1220 N N . ALA A 1 163 ? -2.839 -2.602 8.083 1.00 98.81 163 ALA A N 1
ATOM 1221 C CA . ALA A 1 163 ? -2.787 -3.364 9.327 1.00 98.81 163 ALA A CA 1
ATOM 1222 C C . ALA A 1 163 ? -3.248 -2.527 10.533 1.00 98.81 163 ALA A C 1
ATOM 1224 O O . ALA A 1 163 ? -4.036 -3.001 11.352 1.00 98.81 163 ALA A O 1
ATOM 1225 N N . LEU A 1 164 ? -2.820 -1.265 10.612 1.00 98.88 164 LEU A N 1
ATOM 1226 C CA . LEU A 1 164 ? -3.240 -0.326 11.655 1.00 98.88 164 LEU A CA 1
ATOM 1227 C C . LEU A 1 164 ? -4.748 -0.032 11.575 1.00 98.88 164 LEU A C 1
ATOM 1229 O O . LEU A 1 164 ? -5.426 -0.025 12.604 1.00 98.88 164 LEU A O 1
ATOM 1233 N N . GLU A 1 165 ? -5.294 0.151 10.365 1.00 98.88 165 GLU A N 1
ATOM 1234 C CA . GLU A 1 165 ? -6.745 0.261 10.161 1.00 98.88 165 GLU A CA 1
ATOM 1235 C C . GLU A 1 165 ? -7.470 -1.003 10.651 1.00 98.88 165 GLU A C 1
ATOM 1237 O O . GLU A 1 165 ? -8.451 -0.901 11.389 1.00 98.88 165 GLU A O 1
ATOM 1242 N N . ALA A 1 166 ? -6.975 -2.191 10.292 1.00 98.69 166 ALA A N 1
ATOM 1243 C CA . ALA A 1 166 ? -7.580 -3.464 10.676 1.00 98.69 166 ALA A CA 1
ATOM 1244 C C . ALA A 1 166 ? -7.616 -3.667 12.202 1.00 98.69 166 ALA A C 1
ATOM 1246 O O . ALA A 1 166 ? -8.633 -4.121 12.732 1.00 98.69 166 ALA A O 1
ATOM 1247 N N . LEU A 1 167 ? -6.552 -3.279 12.915 1.00 98.69 167 LEU A N 1
ATOM 1248 C CA . LEU A 1 167 ? -6.507 -3.293 14.381 1.00 98.69 167 LEU A CA 1
ATOM 1249 C C . LEU A 1 167 ? -7.572 -2.378 14.995 1.00 98.69 167 LEU A C 1
ATOM 1251 O O . LEU A 1 167 ? -8.352 -2.817 15.845 1.00 98.69 167 LEU A O 1
ATOM 1255 N N . GLY A 1 168 ? -7.649 -1.128 14.526 1.00 98.56 168 GLY A N 1
ATOM 1256 C CA . GLY A 1 168 ? -8.667 -0.178 14.974 1.00 98.56 168 GLY A CA 1
ATOM 1257 C C . GLY A 1 168 ? -10.087 -0.683 14.702 1.00 98.56 168 GLY A C 1
ATOM 1258 O O . GLY A 1 168 ? -10.947 -0.636 15.580 1.00 98.56 168 GLY A O 1
ATOM 1259 N N . ALA A 1 169 ? -10.329 -1.249 13.518 1.00 98.50 169 ALA A N 1
ATOM 1260 C CA . ALA A 1 169 ? -11.626 -1.814 13.158 1.00 98.50 169 ALA A CA 1
ATOM 1261 C C . ALA A 1 169 ? -12.005 -3.009 14.045 1.00 98.50 169 ALA A C 1
ATOM 1263 O O . ALA A 1 169 ? -13.150 -3.102 14.492 1.00 98.50 169 ALA A O 1
ATOM 1264 N N . ALA A 1 170 ? -11.056 -3.902 14.343 1.00 98.56 170 ALA A N 1
ATOM 1265 C CA . ALA A 1 170 ? -11.312 -5.060 15.192 1.00 98.56 170 ALA A CA 1
ATOM 1266 C C . ALA A 1 170 ? -11.687 -4.655 16.625 1.00 98.56 170 ALA A C 1
ATOM 1268 O O . ALA A 1 170 ? -12.637 -5.194 17.192 1.00 98.56 170 ALA A O 1
ATOM 1269 N N . GLN A 1 171 ? -10.995 -3.659 17.179 1.00 98.56 171 GLN A N 1
ATOM 1270 C CA . GLN A 1 171 ? -11.334 -3.097 18.483 1.00 98.56 171 GLN A CA 1
ATOM 1271 C C . GLN A 1 171 ? -12.690 -2.392 18.471 1.00 98.56 171 GLN A C 1
ATOM 1273 O O . GLN A 1 171 ? -13.485 -2.583 19.389 1.00 98.56 171 GLN A O 1
ATOM 1278 N N . GLY A 1 172 ? -12.990 -1.620 17.425 1.00 98.25 172 GLY A N 1
ATOM 1279 C CA . GLY A 1 172 ? -14.298 -0.986 17.269 1.00 98.25 172 GLY A CA 1
ATOM 1280 C C . GLY A 1 172 ? -15.444 -2.002 17.272 1.00 98.25 172 GLY A C 1
ATOM 1281 O O . GLY A 1 172 ? -16.454 -1.781 17.935 1.00 98.25 172 GLY A O 1
ATOM 1282 N N . ILE A 1 173 ? -15.263 -3.151 16.610 1.00 98.44 173 ILE A N 1
ATOM 1283 C CA . ILE A 1 173 ? -16.237 -4.253 16.626 1.00 98.44 173 ILE A CA 1
ATOM 1284 C C . ILE A 1 173 ? -16.459 -4.783 18.051 1.00 98.44 173 ILE A C 1
ATOM 1286 O O . ILE A 1 173 ? -17.607 -4.987 18.443 1.00 98.44 173 ILE A O 1
ATOM 1290 N N . ASP A 1 174 ? -15.403 -4.960 18.849 1.00 98.19 174 ASP A N 1
ATOM 1291 C CA . ASP A 1 174 ? -15.547 -5.451 20.229 1.00 98.19 174 ASP A CA 1
ATOM 1292 C C . ASP A 1 174 ? -16.284 -4.463 21.137 1.00 98.19 174 ASP A C 1
ATOM 1294 O O . ASP A 1 174 ? -17.059 -4.864 22.011 1.00 98.19 174 ASP A O 1
ATOM 1298 N N . LEU A 1 175 ? -16.061 -3.163 20.930 1.00 97.94 175 LEU A N 1
ATOM 1299 C CA . LEU A 1 175 ? -16.733 -2.100 21.680 1.00 97.94 175 LEU A CA 1
ATOM 1300 C C . LEU A 1 175 ? -18.225 -1.987 21.344 1.00 97.94 175 LEU A C 1
ATOM 1302 O O . LEU A 1 175 ? -18.984 -1.477 22.163 1.00 97.94 175 LEU A O 1
ATOM 1306 N N . LEU A 1 176 ? -18.653 -2.505 20.191 1.00 97.62 176 LEU A N 1
ATOM 1307 C CA . LEU A 1 176 ? -20.056 -2.546 19.770 1.00 97.62 176 LEU A CA 1
ATOM 1308 C C . LEU A 1 176 ? -20.813 -3.788 20.267 1.00 97.62 176 LEU A C 1
ATOM 1310 O O . LEU A 1 176 ? -22.008 -3.925 19.998 1.00 97.62 176 LEU A O 1
ATOM 1314 N N . SER A 1 177 ? -20.159 -4.699 20.993 1.00 94.44 177 SER A N 1
ATOM 1315 C CA . SER A 1 177 ? -20.820 -5.865 21.591 1.00 94.44 177 SER A CA 1
ATOM 1316 C C . SER A 1 177 ? -22.052 -5.448 22.424 1.00 94.44 177 SER A C 1
ATOM 1318 O O . SER A 1 177 ? -21.959 -4.494 23.199 1.00 94.44 177 SER A O 1
ATOM 1320 N N . PRO A 1 178 ? -23.213 -6.130 22.293 1.00 96.19 178 PRO A N 1
ATOM 1321 C CA . PRO A 1 178 ? -23.420 -7.445 21.673 1.00 96.19 178 PRO A CA 1
ATOM 1322 C C . PRO A 1 178 ? -23.781 -7.430 20.174 1.00 96.19 178 PRO A C 1
ATOM 1324 O O . PRO A 1 178 ? -24.238 -8.454 19.653 1.00 96.19 178 PRO A O 1
ATOM 1327 N N . LEU A 1 179 ? -23.613 -6.307 19.464 1.00 97.88 179 LEU A N 1
ATOM 1328 C CA . LEU A 1 179 ? -23.831 -6.262 18.015 1.00 97.88 179 LEU A CA 1
ATOM 1329 C C . LEU A 1 179 ? -22.880 -7.222 17.289 1.00 97.88 179 LEU A C 1
ATOM 1331 O O . LEU A 1 179 ? -21.753 -7.463 17.720 1.00 97.88 179 LEU A O 1
ATOM 1335 N N . ARG A 1 180 ? -23.344 -7.784 16.167 1.00 95.81 180 ARG A N 1
ATOM 1336 C CA . ARG A 1 180 ? -22.576 -8.747 15.369 1.00 95.81 180 ARG A CA 1
ATOM 1337 C C . ARG A 1 180 ? -22.286 -8.183 13.980 1.00 95.81 180 ARG A C 1
ATOM 1339 O O . ARG A 1 180 ? -23.225 -7.738 13.319 1.00 95.81 180 ARG A O 1
ATOM 1346 N N . PRO A 1 181 ? -21.028 -8.230 13.509 1.00 96.69 181 PRO A N 1
ATOM 1347 C CA . PRO A 1 181 ? -20.697 -7.804 12.158 1.00 96.69 181 PRO A CA 1
ATOM 1348 C C . PRO A 1 181 ? -21.222 -8.808 11.116 1.00 96.69 181 PRO A C 1
ATOM 1350 O O . PRO A 1 181 ? -21.594 -9.941 11.434 1.00 96.69 181 PRO A O 1
ATOM 1353 N N . GLY A 1 182 ? -21.230 -8.404 9.842 1.00 96.81 182 GLY A N 1
ATOM 1354 C CA . GLY A 1 182 ? -21.581 -9.297 8.732 1.00 96.81 182 GLY A CA 1
ATOM 1355 C C . GLY A 1 182 ? -20.653 -10.517 8.644 1.00 96.81 182 GLY A C 1
ATOM 1356 O O . GLY A 1 182 ? -19.526 -10.486 9.128 1.00 96.81 182 GLY A O 1
ATOM 1357 N N . LYS A 1 183 ? -21.103 -11.597 7.989 1.00 96.75 183 LYS A N 1
ATOM 1358 C CA . LYS A 1 183 ? -20.417 -12.909 7.970 1.00 96.75 183 LYS A CA 1
AT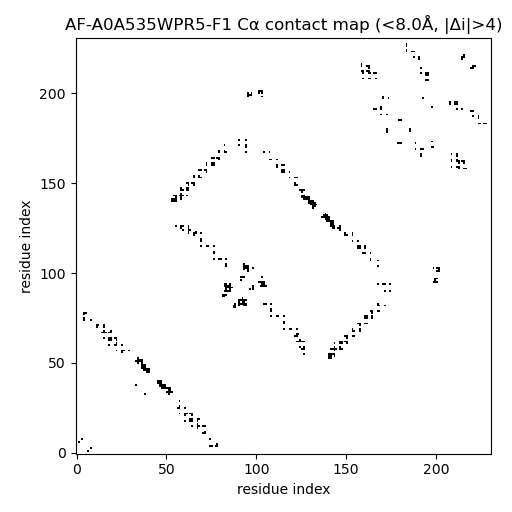OM 1359 C C . LYS A 1 183 ? -18.916 -12.837 7.653 1.00 96.75 183 LYS A C 1
ATOM 1361 O O . LYS A 1 183 ? -18.123 -13.460 8.350 1.00 96.75 183 LYS A O 1
ATOM 1366 N N . LEU A 1 184 ? -18.527 -12.122 6.597 1.00 97.31 184 LEU A N 1
ATOM 1367 C CA . LEU A 1 184 ? -17.119 -12.031 6.188 1.00 97.31 184 LEU A CA 1
ATOM 1368 C C . LEU A 1 184 ? -16.319 -11.106 7.110 1.00 97.31 184 LEU A C 1
ATOM 1370 O O . LEU A 1 184 ? -15.200 -11.436 7.484 1.00 97.31 184 LEU A O 1
ATOM 1374 N N . THR A 1 185 ? -16.913 -10.003 7.558 1.00 97.62 185 THR A N 1
ATOM 1375 C CA . THR A 1 185 ? -16.302 -9.114 8.553 1.00 97.62 185 THR A CA 1
ATOM 1376 C C . THR A 1 185 ? -16.072 -9.834 9.885 1.00 97.62 185 THR A C 1
ATOM 1378 O O . THR A 1 185 ? -15.024 -9.654 10.491 1.00 97.62 185 THR A O 1
ATOM 1381 N N . ALA A 1 186 ? -16.988 -10.712 10.308 1.00 98.06 186 ALA A N 1
ATOM 1382 C CA . ALA A 1 186 ? -16.816 -11.568 11.482 1.00 98.06 186 ALA A CA 1
ATOM 1383 C C . ALA A 1 186 ? -15.638 -12.545 11.321 1.00 98.06 186 ALA A C 1
ATOM 1385 O O . ALA A 1 186 ? -14.889 -12.757 12.266 1.00 98.06 186 ALA A O 1
ATOM 1386 N N . GLN A 1 187 ? -15.444 -13.117 10.124 1.00 98.06 187 GLN A N 1
ATOM 1387 C CA . GLN A 1 187 ? -14.285 -13.974 9.835 1.00 98.06 187 GLN A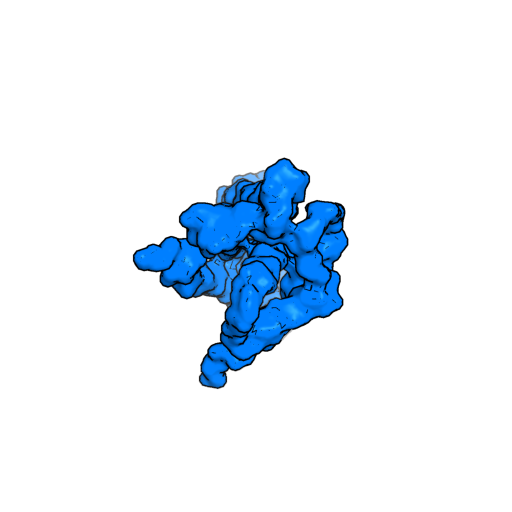 CA 1
ATOM 1388 C C . GLN A 1 187 ? -12.970 -13.188 9.891 1.00 98.06 187 GLN A C 1
ATOM 1390 O O . GLN A 1 187 ? -12.001 -13.670 10.468 1.00 98.06 187 GLN A O 1
ATOM 1395 N N . ALA A 1 188 ? -12.939 -11.981 9.318 1.00 98.19 188 ALA A N 1
ATOM 1396 C CA . ALA A 1 188 ? -11.765 -11.112 9.365 1.00 98.19 188 ALA A CA 1
ATOM 1397 C C . ALA A 1 188 ? -11.435 -10.674 10.803 1.00 98.19 188 ALA A C 1
ATOM 1399 O O . ALA A 1 188 ? -10.285 -10.756 11.222 1.00 98.19 188 ALA A O 1
ATOM 1400 N N . HIS A 1 189 ? -12.450 -10.276 11.578 1.00 98.62 189 HIS A N 1
ATOM 1401 C CA . HIS A 1 189 ? -12.316 -9.940 12.998 1.00 98.62 189 HIS A CA 1
ATOM 1402 C C . HIS A 1 189 ? -11.773 -11.117 13.816 1.00 98.62 189 HIS A C 1
ATOM 1404 O O . HIS A 1 189 ? -10.805 -10.943 14.553 1.00 98.62 189 HIS A O 1
ATOM 1410 N N . ALA A 1 190 ? -12.321 -12.321 13.627 1.00 98.31 190 ALA A N 1
ATOM 1411 C CA . ALA A 1 190 ? -11.846 -13.521 14.308 1.00 98.31 190 ALA A CA 1
ATOM 1412 C C . ALA A 1 190 ? -10.377 -13.840 13.979 1.00 98.31 190 ALA A C 1
ATOM 1414 O O . ALA A 1 190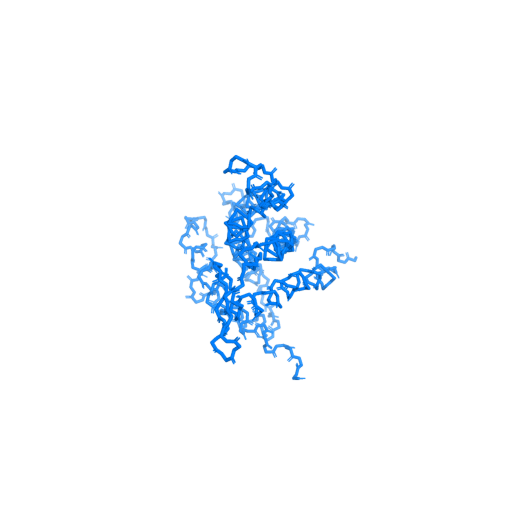 ? -9.609 -14.136 14.888 1.00 98.31 190 ALA A O 1
ATOM 1415 N N . ALA A 1 191 ? -9.968 -13.715 12.710 1.00 98.19 191 ALA A N 1
ATOM 1416 C CA . ALA A 1 191 ? -8.579 -13.936 12.295 1.00 98.19 191 ALA A CA 1
ATOM 1417 C C . ALA A 1 191 ? -7.598 -12.941 12.943 1.00 98.19 191 ALA A C 1
ATOM 1419 O O . ALA A 1 191 ? -6.473 -13.310 13.272 1.00 98.19 191 ALA A O 1
ATOM 1420 N N . ILE A 1 192 ? -8.021 -11.690 13.160 1.00 98.56 192 ILE A N 1
ATOM 1421 C CA . ILE A 1 192 ? -7.230 -10.705 13.913 1.00 98.56 192 ILE A CA 1
ATOM 1422 C C . ILE A 1 192 ? -7.167 -11.107 15.388 1.00 98.56 192 ILE A C 1
ATOM 1424 O O . ILE A 1 192 ? -6.087 -11.126 15.969 1.00 98.56 192 ILE A O 1
ATOM 1428 N N . ARG A 1 193 ? -8.304 -11.475 15.991 1.00 98.38 193 ARG A N 1
ATOM 1429 C CA . ARG A 1 193 ? -8.398 -11.815 17.421 1.00 98.38 193 ARG A CA 1
ATOM 1430 C C . ARG A 1 193 ? -7.682 -13.103 17.815 1.00 98.38 193 ARG A C 1
ATOM 1432 O O . ARG A 1 193 ? -7.326 -13.251 18.979 1.00 98.38 193 ARG A O 1
ATOM 1439 N N . GLU A 1 194 ? -7.424 -13.992 16.861 1.00 98.06 194 GLU A N 1
ATOM 1440 C CA . GLU A 1 194 ? -6.567 -15.165 17.055 1.00 98.06 194 GLU A CA 1
ATOM 1441 C C . GLU A 1 194 ? -5.106 -14.784 17.352 1.00 98.06 194 GLU A C 1
ATOM 1443 O O . GLU A 1 194 ? -4.430 -15.494 18.092 1.00 98.06 194 GLU A O 1
ATOM 1448 N N . GLN A 1 195 ? -4.626 -13.655 16.820 1.00 97.62 195 GLN A N 1
ATOM 1449 C CA . GLN A 1 195 ? -3.236 -13.204 16.991 1.00 97.62 195 GLN A CA 1
ATOM 1450 C C . GLN A 1 195 ? -3.104 -11.977 17.897 1.00 97.62 195 GLN A C 1
ATOM 1452 O O . GLN A 1 195 ? -2.053 -11.761 18.495 1.00 97.62 195 GLN A O 1
ATOM 1457 N N . VAL A 1 196 ? -4.161 -11.171 18.005 1.00 98.06 196 VAL A N 1
ATOM 1458 C CA . VAL A 1 196 ? -4.155 -9.888 18.707 1.00 98.06 196 VAL A CA 1
ATOM 1459 C C . VAL A 1 196 ? -5.332 -9.824 19.682 1.00 98.06 196 VAL A C 1
ATOM 1461 O O . VAL A 1 196 ? -6.473 -9.633 19.247 1.00 98.06 196 VAL A O 1
ATOM 1464 N N . PRO A 1 197 ? -5.107 -9.950 21.002 1.00 97.25 197 PRO A N 1
ATOM 1465 C CA . PRO A 1 197 ? -6.187 -9.887 21.982 1.00 97.25 197 PRO A CA 1
ATOM 1466 C C . PRO A 1 197 ? -6.812 -8.481 22.047 1.00 97.25 197 PRO A C 1
ATOM 1468 O O . PRO A 1 197 ? -6.143 -7.499 21.715 1.00 97.25 197 PRO A O 1
ATOM 1471 N N . PRO A 1 198 ? -8.074 -8.335 22.497 1.00 97.38 198 PRO A N 1
ATOM 1472 C CA . PRO A 1 198 ? -8.676 -7.023 22.729 1.00 97.38 198 PRO A CA 1
ATOM 1473 C C . PRO A 1 198 ? -7.804 -6.131 23.616 1.00 97.38 198 PRO A C 1
ATOM 1475 O O . PRO A 1 198 ? -7.115 -6.613 24.525 1.00 97.38 198 PRO A O 1
ATOM 1478 N N . LEU A 1 199 ? -7.819 -4.827 23.345 1.00 96.75 199 LEU A N 1
ATOM 1479 C CA . LEU A 1 199 ? -7.140 -3.850 24.188 1.00 96.75 199 LEU A CA 1
ATOM 1480 C C . LEU A 1 199 ? -8.091 -3.441 25.314 1.00 96.75 199 LEU A C 1
ATOM 1482 O O . LEU A 1 199 ? -9.088 -2.766 25.060 1.00 96.75 199 LEU A O 1
ATOM 1486 N N . ASP A 1 200 ? -7.810 -3.903 26.531 1.00 94.75 200 ASP A N 1
ATOM 1487 C CA . ASP A 1 200 ? -8.525 -3.460 27.734 1.00 94.75 200 ASP A CA 1
ATOM 1488 C C . ASP A 1 200 ? -7.777 -2.284 28.367 1.00 94.75 200 ASP A C 1
ATOM 1490 O O . ASP A 1 200 ? -8.297 -1.176 28.371 1.00 94.75 200 ASP A O 1
ATOM 1494 N N . HIS A 1 201 ? -6.518 -2.503 28.757 1.00 96.88 201 HIS A N 1
ATOM 1495 C CA . HIS A 1 201 ? -5.592 -1.478 29.248 1.00 96.88 201 HIS A CA 1
ATOM 1496 C C . HIS A 1 201 ? -4.404 -1.269 28.312 1.00 96.88 201 HIS A C 1
ATOM 1498 O O . HIS A 1 201 ? -4.066 -2.161 27.522 1.00 96.88 201 HIS A O 1
ATOM 1504 N N . ASP A 1 202 ? -3.745 -0.116 28.441 1.00 97.38 202 ASP A N 1
ATOM 1505 C CA . ASP A 1 202 ? -2.558 0.213 27.658 1.00 97.38 202 ASP A CA 1
ATOM 1506 C C . ASP A 1 202 ? -1.445 -0.827 27.837 1.00 97.38 202 ASP A C 1
ATOM 1508 O O . ASP A 1 202 ? -1.136 -1.305 28.933 1.00 97.38 202 ASP A O 1
ATOM 1512 N N . ARG A 1 203 ? -0.810 -1.168 26.716 1.00 96.56 203 ARG A N 1
ATOM 1513 C CA . ARG A 1 203 ? 0.351 -2.057 26.648 1.00 96.56 203 ARG A CA 1
ATOM 1514 C C . ARG A 1 203 ? 1.200 -1.719 25.432 1.00 96.56 203 ARG A C 1
ATOM 1516 O O . ARG A 1 203 ? 0.790 -0.953 24.563 1.00 96.56 203 ARG A O 1
ATOM 1523 N N . VAL A 1 204 ? 2.394 -2.302 25.358 1.00 96.81 204 VAL A N 1
ATOM 1524 C CA . VAL A 1 204 ? 3.265 -2.144 24.187 1.00 96.81 204 VAL A CA 1
ATOM 1525 C C . VAL A 1 204 ? 2.588 -2.778 22.972 1.00 96.81 204 VAL A C 1
ATOM 1527 O O . VAL A 1 204 ? 2.377 -3.986 22.938 1.00 96.81 204 VAL A O 1
ATOM 1530 N N . LEU A 1 205 ? 2.265 -1.955 21.973 1.00 96.94 205 LEU A N 1
ATOM 1531 C CA . LEU A 1 205 ? 1.497 -2.376 20.796 1.00 96.94 205 LEU A CA 1
ATOM 1532 C C . LEU A 1 205 ? 2.352 -2.965 19.668 1.00 96.94 205 LEU A C 1
ATOM 1534 O O . LEU A 1 205 ? 1.802 -3.550 18.741 1.00 96.94 205 LEU A O 1
ATOM 1538 N N . GLN A 1 206 ? 3.680 -2.827 19.723 1.00 97.31 206 GLN A N 1
ATOM 1539 C CA . GLN A 1 206 ? 4.572 -3.272 18.646 1.00 97.31 206 GLN A CA 1
ATOM 1540 C C . GLN A 1 206 ? 4.341 -4.740 18.224 1.00 97.31 206 GLN A C 1
ATOM 1542 O O . GLN A 1 206 ? 4.158 -4.955 17.026 1.00 97.31 206 GLN A O 1
ATOM 1547 N N . PRO A 1 207 ? 4.256 -5.732 19.137 1.00 97.88 207 PRO A N 1
ATOM 1548 C CA . PRO A 1 207 ? 4.026 -7.124 18.735 1.00 97.88 207 PRO A CA 1
ATOM 1549 C C . PRO A 1 207 ? 2.699 -7.330 17.989 1.00 97.88 207 PRO A C 1
ATOM 1551 O O . PRO A 1 207 ? 2.601 -8.157 17.088 1.00 97.88 207 PRO A O 1
ATOM 1554 N N . GLU A 1 208 ? 1.669 -6.559 18.339 1.00 97.62 208 GLU A N 1
ATOM 1555 C CA . GLU A 1 208 ? 0.343 -6.647 17.718 1.00 97.62 208 GLU A CA 1
ATOM 1556 C C . GLU A 1 208 ? 0.307 -5.980 16.351 1.00 97.62 208 GLU A C 1
ATOM 1558 O O . GLU A 1 208 ? -0.334 -6.484 15.430 1.00 97.62 208 GLU A O 1
ATOM 1563 N N . ILE A 1 209 ? 1.022 -4.863 16.210 1.00 98.38 209 ILE A N 1
ATOM 1564 C CA . ILE A 1 209 ? 1.222 -4.191 14.927 1.00 98.38 209 ILE A CA 1
ATOM 1565 C C . ILE A 1 209 ? 1.977 -5.124 13.976 1.00 98.38 209 ILE A C 1
ATOM 1567 O O . ILE A 1 209 ? 1.551 -5.299 12.837 1.00 98.38 209 ILE A O 1
ATOM 1571 N N . GLU A 1 210 ? 3.044 -5.775 14.440 1.00 98.44 210 GLU A N 1
ATOM 1572 C CA . GLU A 1 210 ? 3.806 -6.748 13.649 1.00 98.44 210 GLU A CA 1
ATOM 1573 C C . GLU A 1 210 ? 2.940 -7.948 13.228 1.00 98.44 210 GLU A C 1
ATOM 1575 O O . GLU A 1 210 ? 2.939 -8.318 12.051 1.00 98.44 210 GLU A O 1
ATOM 1580 N N . ALA A 1 211 ? 2.134 -8.501 14.141 1.00 98.44 211 ALA A N 1
ATOM 1581 C CA . ALA A 1 211 ? 1.195 -9.580 13.826 1.00 98.44 211 ALA A CA 1
ATOM 1582 C C . ALA A 1 211 ? 0.130 -9.153 12.796 1.00 98.44 211 ALA A C 1
ATOM 1584 O O . ALA A 1 211 ? -0.184 -9.896 11.862 1.00 98.44 211 ALA A O 1
ATOM 1585 N N . ALA A 1 212 ? -0.406 -7.935 12.916 1.00 98.50 212 ALA A N 1
ATOM 1586 C CA . ALA A 1 212 ? -1.370 -7.399 11.960 1.00 98.50 212 ALA A CA 1
ATOM 1587 C C . ALA A 1 212 ? -0.747 -7.147 10.576 1.00 98.50 212 ALA A C 1
ATOM 1589 O O . ALA A 1 212 ? -1.374 -7.449 9.559 1.00 98.50 212 ALA A O 1
ATOM 1590 N N . ILE A 1 213 ? 0.494 -6.654 10.516 1.00 98.69 213 ILE A N 1
ATOM 1591 C CA . ILE A 1 213 ? 1.251 -6.504 9.262 1.00 98.69 213 ILE A CA 1
ATOM 1592 C C . ILE A 1 213 ? 1.428 -7.865 8.585 1.00 98.69 213 ILE A C 1
ATOM 1594 O O . ILE A 1 213 ? 1.206 -8.000 7.382 1.00 98.69 213 ILE A O 1
ATOM 1598 N N . ASP A 1 214 ? 1.780 -8.893 9.351 1.00 98.44 214 ASP A N 1
ATOM 1599 C CA . ASP A 1 214 ? 1.955 -10.254 8.847 1.00 98.44 214 ASP A CA 1
ATOM 1600 C C . ASP A 1 214 ? 0.634 -10.860 8.322 1.00 98.44 214 ASP A C 1
ATOM 1602 O O . ASP A 1 214 ? 0.601 -11.513 7.277 1.00 98.44 214 ASP A O 1
ATOM 1606 N N . LEU A 1 215 ? -0.502 -10.579 8.974 1.00 98.25 215 LEU A N 1
ATOM 1607 C CA . LEU A 1 215 ? -1.836 -10.925 8.456 1.00 98.25 215 LEU A CA 1
ATOM 1608 C C . LEU A 1 215 ? -2.143 -10.272 7.098 1.00 98.25 215 LEU A C 1
ATOM 1610 O O . LEU A 1 215 ? -2.747 -10.920 6.234 1.00 98.25 215 LEU A O 1
ATOM 1614 N N . VAL A 1 216 ? -1.741 -9.013 6.900 1.00 98.12 216 VAL A N 1
ATOM 1615 C CA . VAL A 1 216 ? -1.896 -8.305 5.619 1.00 98.12 216 VAL A CA 1
ATOM 1616 C C . VAL A 1 216 ? -0.985 -8.919 4.555 1.00 98.12 216 VAL A C 1
ATOM 1618 O O . VAL A 1 216 ? -1.474 -9.294 3.489 1.00 98.12 216 VAL A O 1
ATOM 1621 N N . ARG A 1 217 ? 0.303 -9.111 4.863 1.00 97.88 217 ARG A N 1
ATOM 1622 C CA . ARG A 1 217 ? 1.311 -9.660 3.936 1.00 97.88 217 ARG A CA 1
ATOM 1623 C C . ARG A 1 217 ? 0.998 -11.069 3.457 1.00 97.88 217 ARG A C 1
ATOM 1625 O O . ARG A 1 217 ? 1.160 -11.370 2.279 1.00 97.88 217 ARG A O 1
ATOM 1632 N N . ARG A 1 218 ? 0.497 -11.933 4.345 1.00 97.38 218 ARG A N 1
ATOM 1633 C CA . ARG A 1 218 ? 0.056 -13.290 3.976 1.00 97.38 218 ARG A CA 1
ATOM 1634 C C . ARG A 1 218 ? -1.247 -13.308 3.177 1.00 97.38 218 ARG A C 1
ATOM 1636 O O . ARG A 1 218 ? -1.688 -14.373 2.755 1.00 97.38 218 ARG A O 1
ATOM 1643 N N . GLY A 1 219 ? -1.903 -12.160 2.999 1.00 97.44 219 GLY A N 1
ATOM 1644 C CA . GLY A 1 219 ? -3.187 -12.071 2.317 1.00 97.44 219 GLY A CA 1
ATOM 1645 C C . GLY A 1 219 ? -4.327 -12.741 3.086 1.00 97.44 219 GLY A C 1
ATOM 1646 O O . GLY A 1 219 ? -5.352 -13.066 2.484 1.00 97.44 219 GLY A O 1
ATOM 1647 N N . THR A 1 220 ? -4.195 -12.944 4.403 1.00 97.31 220 THR A N 1
ATOM 1648 C CA . THR A 1 220 ? -5.216 -13.616 5.223 1.00 97.31 220 THR A CA 1
ATOM 1649 C C . THR A 1 220 ? -6.546 -12.868 5.142 1.00 97.31 220 THR A C 1
ATOM 1651 O O . THR A 1 220 ? -7.584 -13.455 4.829 1.00 97.31 220 THR A O 1
ATOM 1654 N N . LEU A 1 221 ? -6.514 -11.545 5.335 1.00 95.75 221 LEU A N 1
ATOM 1655 C CA . LEU A 1 221 ? -7.709 -10.699 5.254 1.00 95.75 221 LEU A CA 1
ATOM 1656 C C . LEU A 1 221 ? -8.217 -10.561 3.810 1.00 95.75 221 LEU A C 1
ATOM 1658 O O . LEU A 1 221 ? -9.425 -10.608 3.566 1.00 95.75 221 LEU A O 1
ATOM 1662 N N . ALA A 1 222 ? -7.305 -10.472 2.838 1.00 95.69 222 ALA A N 1
ATOM 1663 C CA . ALA A 1 222 ? -7.650 -10.411 1.418 1.00 95.69 222 ALA A CA 1
ATOM 1664 C C . ALA A 1 222 ? -8.385 -11.680 0.947 1.00 95.69 222 ALA A C 1
ATOM 1666 O O . ALA A 1 222 ? -9.354 -11.589 0.196 1.00 95.69 222 ALA A O 1
ATOM 1667 N N . THR A 1 223 ? -7.989 -12.853 1.449 1.00 97.06 223 THR A N 1
ATOM 1668 C CA . THR A 1 223 ? -8.627 -14.149 1.162 1.00 97.06 223 THR A CA 1
ATOM 1669 C C . THR A 1 223 ? -10.039 -14.243 1.741 1.00 97.06 223 THR A C 1
ATOM 1671 O O . THR A 1 223 ? -10.914 -14.892 1.169 1.00 97.06 223 THR A O 1
ATOM 1674 N N . VAL A 1 224 ? -10.309 -13.591 2.875 1.00 95.69 224 VAL A N 1
ATOM 1675 C CA . VAL A 1 224 ? -11.681 -13.472 3.391 1.00 95.69 224 VAL A CA 1
ATOM 1676 C C . VAL A 1 224 ? -12.507 -12.561 2.482 1.00 95.69 224 VAL A C 1
ATOM 1678 O O . VAL A 1 224 ? -13.627 -12.919 2.115 1.00 95.69 224 VAL A O 1
ATOM 1681 N N . GLY A 1 225 ? -11.946 -11.415 2.083 1.00 91.25 225 GLY A N 1
ATOM 1682 C CA . GLY A 1 225 ? -12.607 -10.444 1.210 1.00 91.25 225 GLY A CA 1
ATOM 1683 C C . GLY A 1 225 ? -12.886 -10.960 -0.206 1.00 91.25 225 GLY A C 1
ATOM 1684 O O . GLY A 1 225 ? -13.924 -10.634 -0.778 1.00 91.25 225 GLY A O 1
ATOM 1685 N N . SER A 1 226 ? -12.018 -11.804 -0.771 1.00 93.00 226 SER A N 1
ATOM 1686 C CA . SER A 1 226 ? -12.195 -12.349 -2.126 1.00 93.00 226 SER A CA 1
ATOM 1687 C C . SER A 1 226 ? -13.449 -13.216 -2.265 1.00 93.00 226 SER A C 1
ATOM 1689 O O . SER A 1 226 ? -14.057 -13.222 -3.331 1.00 93.00 226 SER A O 1
ATOM 1691 N N . LYS A 1 227 ? -13.917 -13.846 -1.177 1.00 92.69 227 LYS A N 1
ATOM 1692 C CA . LYS A 1 227 ? -15.180 -14.609 -1.129 1.00 92.69 227 LYS A CA 1
ATOM 1693 C C . LYS A 1 227 ? -16.427 -13.749 -1.372 1.00 92.69 227 LYS A C 1
ATOM 1695 O O . LYS A 1 227 ? -17.504 -14.301 -1.570 1.00 92.69 227 LYS A O 1
ATOM 1700 N N . ALA A 1 228 ? -16.305 -12.421 -1.294 1.00 87.94 228 ALA A N 1
ATOM 1701 C CA . ALA A 1 228 ? -17.389 -11.487 -1.587 1.00 87.94 228 ALA A CA 1
ATOM 1702 C C . ALA A 1 228 ? -17.513 -11.153 -3.081 1.00 87.94 228 ALA A C 1
ATOM 1704 O O . ALA A 1 228 ? -18.518 -10.566 -3.481 1.00 87.94 228 ALA A O 1
ATOM 1705 N N . ARG A 1 229 ? -16.493 -11.462 -3.896 1.00 82.62 229 ARG A N 1
ATOM 1706 C CA . ARG A 1 229 ? -16.525 -11.155 -5.328 1.00 82.62 229 ARG A CA 1
ATOM 1707 C C . ARG A 1 229 ? -17.517 -12.098 -6.022 1.00 82.62 229 ARG A C 1
ATOM 1709 O O . ARG A 1 229 ? -17.469 -13.300 -5.752 1.00 82.62 229 ARG A O 1
ATOM 1716 N N . PRO A 1 230 ? -18.414 -11.583 -6.883 1.00 73.81 230 PRO A N 1
ATOM 1717 C CA . PRO A 1 230 ? -19.186 -12.443 -7.769 1.00 73.81 230 PRO A CA 1
ATOM 1718 C C . PRO A 1 230 ? -18.228 -13.268 -8.641 1.00 73.81 230 PRO A C 1
ATOM 1720 O O . PRO A 1 230 ? -17.137 -12.791 -8.962 1.00 73.81 230 PRO A O 1
ATOM 1723 N N . ALA A 1 231 ? -18.635 -14.500 -8.956 1.00 60.78 231 ALA A N 1
ATOM 1724 C CA . ALA A 1 231 ? -17.906 -15.389 -9.860 1.00 60.78 231 ALA A CA 1
ATOM 1725 C C . ALA A 1 231 ? -17.781 -14.798 -11.270 1.00 60.78 231 ALA A C 1
ATOM 1727 O O . ALA A 1 231 ? -18.718 -14.075 -11.684 1.00 60.78 231 ALA A O 1
#

pLDDT: mean 96.76, std 3.75, range [60.78, 98.94]

Sequence (231 aa):
QDAYSLRCAAQVHGACADAIDYLRRVLDVELNAGTDNPLVFASEEAVLSGGNFHGEPLALALDTAAIGLSELGSISERRLFRMLTGFLSELPPFLTRHSGLDSGYMLLQYTAAALVTDNQLLAMPASVHSLPTSADQEDHNSMGWHSAQRARQVASNVEAILALEALGAAQGIDLLSPLRPGKLTAQAHAAIREQVPPLDHDRVLQPEIEAAIDLVRRGTLATVGSKARPA

Nearest PDB structures (foldseek):
  6v6h-assembly1_A  TM=9.770E-01  e=1.202E-17  Trypanosoma cruzi
  1eb4-assembly1_A  TM=9.698E-01  e=3.500E-17  Pseudomonas putida
  1gkj-assembly1_A  TM=9.668E-01  e=5.571E-17  Pseudomonas putida
  1gk2-assembly1_D  TM=9.711E-01  e=6.114E-17  Pseudomonas putida
  1b8f-assembly1_A  TM=9.686E-01  e=9.731E-17  Pseudomonas putida